Protein AF-A0A383VM35-F1 (afdb_monomer)

pLDDT: mean 93.93, std 4.07, range [58.16, 98.75]

Radius of gyration: 25.42 Å; Cα contacts (8 Å, |Δi|>4): 609; chains: 1; bounding box: 58×64×69 Å

InterPro domains:
  IPR000477 Reverse transcriptase domain [PF00078] (2-126)
  IPR000477 Reverse transcriptase domain [PS50878] (1-134)
  IPR043128 Reverse transcriptase/Diguanylate cyclase domain [G3DSA:3.30.70.270] (2-55)
  IPR043502 DNA/RNA polymerase superfamily [SSF56672] (1-323)
  IPR052055 Hepadnavirus polymerase/reverse transcriptase [PTHR33050] (1-352)

Mean predicted aligned error: 5.41 Å

Solvent-accessible surface area (backbone atoms only — not comparable to full-atom values): 18942 Å² total; per-residue (Å²): 56,31,34,41,26,48,40,80,61,50,53,81,42,71,43,59,75,89,56,20,76,81,48,54,52,73,56,97,87,44,79,45,62,41,59,30,36,53,88,89,49,86,59,34,64,61,55,43,33,52,54,42,47,50,54,48,53,42,38,48,61,39,68,73,41,80,48,98,93,51,74,44,59,47,73,63,35,46,70,50,74,56,58,51,46,37,39,38,43,57,60,90,93,51,67,47,70,51,40,50,53,38,51,54,48,48,31,56,71,72,72,47,52,67,28,72,91,75,30,44,73,66,77,35,54,61,48,78,54,96,80,27,34,43,27,67,80,82,36,28,21,32,66,44,67,71,57,54,50,52,39,21,54,45,24,46,52,51,50,50,34,27,72,76,46,81,28,41,30,51,35,54,59,49,50,50,42,30,49,57,36,43,72,42,38,72,14,17,70,58,17,45,39,56,23,47,47,44,52,56,31,57,70,73,43,91,45,72,88,33,61,25,62,54,50,76,65,33,52,53,38,36,54,48,46,38,67,50,64,72,86,52,57,43,24,62,72,56,88,74,80,70,62,28,40,37,40,46,45,54,61,79,61,28,30,38,27,44,37,38,53,78,95,45,74,48,78,50,72,48,70,51,55,77,78,52,47,77,45,58,65,64,45,39,42,45,41,22,48,40,49,46,54,59,74,44,36,88,83,41,51,66,31,32,32,34,36,42,32,66,48,67,69,44,33,50,25,57,69,41,45,42,56,92,47,70,69,48,38,58,46,48,52,54,39,50,56,48,25,66,76,39,50,36,44,67,54,59,41,81,43,85,125

Nearest PDB structures (foldseek):
  7o0h-assembly1_A  TM=5.801E-01  e=1.056E-12  White-tufted-ear marmoset simian foamy virus
  8r0s-assembly1_A  TM=5.325E-01  e=5.182E-13  Cauliflower mosaic virus
  7o24-assembly1_A  TM=5.730E-01  e=4.877E-11  White-tufted-ear marmoset simian foamy virus
  7r8f-assembly1_A  TM=4.313E-01  e=9.183E-03  Pseudooceanicola lipolyticus
  7r8j-assembly1_A  TM=4.842E-01  e=5.296E-02  Pseudooceanicola lipolyticus

Structure (mmCIF, N/CA/C/O backbone):
data_AF-A0A383VM35-F1
#
_entry.id   AF-A0A383VM35-F1
#
loop_
_atom_site.group_PDB
_atom_site.id
_atom_site.type_symbol
_atom_site.label_atom_id
_atom_site.label_alt_id
_atom_site.label_comp_id
_atom_site.label_asym_id
_atom_site.label_entity_id
_atom_site.label_seq_id
_atom_site.pdbx_PDB_ins_code
_atom_site.Cartn_x
_atom_site.Cartn_y
_atom_site.Cartn_z
_atom_site.occupancy
_atom_site.B_iso_or_equiv
_atom_site.auth_seq_id
_atom_site.auth_comp_id
_atom_site.auth_asym_id
_atom_site.auth_atom_id
_atom_site.pdbx_PDB_model_num
ATOM 1 N N . MET A 1 1 ? 7.345 14.160 13.389 1.00 95.94 1 MET A N 1
ATOM 2 C CA . MET A 1 1 ? 5.957 13.646 13.379 1.00 95.94 1 MET A CA 1
ATOM 3 C C . MET A 1 1 ? 5.554 13.332 14.804 1.00 95.94 1 MET A C 1
ATOM 5 O O . MET A 1 1 ? 6.424 12.941 15.565 1.00 95.94 1 MET A O 1
ATOM 9 N N . SER A 1 2 ? 4.279 13.479 15.148 1.00 96.56 2 SER A N 1
ATOM 10 C CA . SER A 1 2 ? 3.685 13.001 16.408 1.00 96.56 2 SER A CA 1
ATOM 11 C C . SER A 1 2 ? 2.516 12.072 16.072 1.00 96.56 2 SER A C 1
ATOM 13 O O . SER A 1 2 ? 2.002 12.158 14.957 1.00 96.56 2 SER A O 1
ATOM 15 N N . ALA A 1 3 ? 2.109 11.171 16.959 1.00 96.50 3 ALA A N 1
ATOM 16 C CA . ALA A 1 3 ? 0.943 10.325 16.713 1.00 9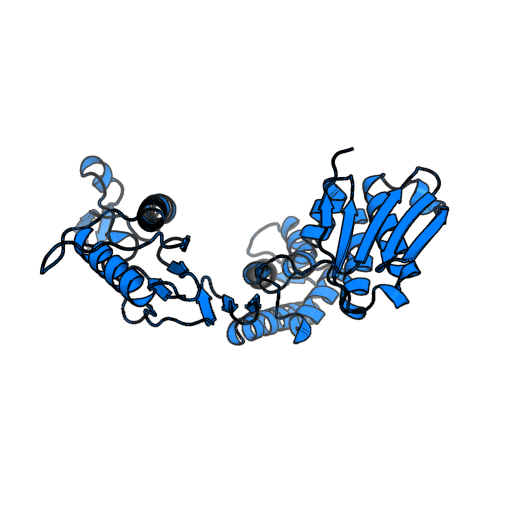6.50 3 ALA A CA 1
ATOM 17 C C . ALA A 1 3 ? 0.125 10.109 17.983 1.00 96.50 3 ALA A C 1
ATOM 19 O O . ALA A 1 3 ? 0.688 10.013 19.072 1.00 96.50 3 ALA A O 1
ATOM 20 N N . PHE A 1 4 ? -1.190 9.991 17.844 1.00 95.12 4 PHE A N 1
ATOM 21 C CA . PHE A 1 4 ? -2.068 9.649 18.955 1.00 95.12 4 PHE A CA 1
ATOM 22 C C . PHE A 1 4 ? -3.217 8.748 18.509 1.00 95.12 4 PHE A C 1
ATOM 24 O O . PHE A 1 4 ? -3.588 8.720 17.337 1.00 95.12 4 PHE A O 1
ATOM 31 N N . ASP A 1 5 ? -3.752 8.007 19.473 1.00 93.06 5 ASP A N 1
ATOM 32 C CA . ASP A 1 5 ? -4.896 7.109 19.320 1.00 93.06 5 ASP A CA 1
ATOM 33 C C . ASP A 1 5 ? -6.018 7.612 20.230 1.00 93.06 5 ASP A C 1
ATOM 35 O O . ASP A 1 5 ? -5.744 7.961 21.380 1.00 93.06 5 ASP A O 1
ATOM 39 N N . LEU A 1 6 ? -7.264 7.680 19.763 1.00 91.81 6 LEU A N 1
ATOM 40 C CA . LEU A 1 6 ? -8.383 8.060 20.636 1.00 91.81 6 LEU A CA 1
ATOM 41 C C . LEU A 1 6 ? -8.739 6.911 21.599 1.00 91.81 6 LEU A C 1
ATOM 43 O O . LEU A 1 6 ? -8.931 5.768 21.192 1.00 91.81 6 LEU A O 1
ATOM 47 N N . ALA A 1 7 ? -8.862 7.215 22.894 1.00 88.00 7 ALA A N 1
ATOM 48 C CA . ALA A 1 7 ? -9.380 6.279 23.894 1.00 88.00 7 ALA A CA 1
ATOM 49 C C . ALA A 1 7 ? -10.862 5.976 23.630 1.00 88.00 7 ALA A C 1
ATOM 51 O O . ALA A 1 7 ? -11.517 6.739 22.936 1.00 88.00 7 ALA A O 1
ATOM 52 N N . ASP A 1 8 ? -11.400 4.877 24.164 1.00 83.12 8 ASP A N 1
ATOM 53 C CA . ASP A 1 8 ? -12.837 4.523 24.143 1.00 83.12 8 ASP A CA 1
ATOM 54 C C . ASP A 1 8 ? -13.529 4.447 22.757 1.00 83.12 8 ASP A C 1
ATOM 56 O O . ASP A 1 8 ? -14.718 4.135 22.662 1.00 83.12 8 ASP A O 1
ATOM 60 N N . GLY A 1 9 ? -12.775 4.636 21.667 1.00 83.06 9 GLY A N 1
ATOM 61 C CA . GLY A 1 9 ? -13.192 4.450 20.281 1.00 83.06 9 GLY A CA 1
ATOM 62 C C . GLY A 1 9 ? -14.524 5.126 19.954 1.00 83.06 9 GLY A C 1
ATOM 63 O O . GLY A 1 9 ? -14.678 6.339 20.058 1.00 83.06 9 GLY A O 1
ATOM 64 N N . TYR A 1 10 ? -15.506 4.324 19.541 1.00 89.50 10 TYR A N 1
ATOM 65 C CA . TYR A 1 10 ? -16.800 4.817 19.062 1.00 89.50 10 TYR A CA 1
ATOM 66 C C . TYR A 1 10 ? -17.692 5.422 20.152 1.00 89.50 10 TYR A C 1
ATOM 68 O O . TYR A 1 10 ? -18.648 6.125 19.824 1.00 89.50 10 TYR A O 1
ATOM 76 N N . PHE A 1 11 ? -17.381 5.210 21.432 1.00 90.25 11 PHE A N 1
ATOM 77 C CA . PHE A 1 11 ? -18.230 5.674 22.528 1.00 90.25 11 PHE A CA 1
ATOM 78 C C . PHE A 1 11 ? -18.244 7.196 22.718 1.00 90.25 11 PHE A C 1
ATOM 80 O O . PHE A 1 11 ? -19.130 7.703 23.396 1.00 90.25 11 PHE A O 1
ATOM 87 N N . HIS A 1 12 ? -17.357 7.933 22.043 1.00 86.31 12 HIS A N 1
ATOM 88 C CA . HIS A 1 12 ? -17.417 9.400 21.966 1.00 86.31 12 HIS A CA 1
ATOM 89 C C . HIS A 1 12 ? -18.614 9.932 21.171 1.00 86.31 12 HIS A C 1
ATOM 91 O O . HIS A 1 12 ? -18.912 11.122 21.221 1.00 86.31 12 HIS A O 1
ATOM 97 N N . MET A 1 13 ? -19.296 9.080 20.403 1.00 89.62 13 MET A N 1
ATOM 98 C CA . MET A 1 13 ? -20.432 9.483 19.578 1.00 89.62 13 MET A CA 1
ATOM 99 C C . MET A 1 13 ? -21.741 8.969 20.165 1.00 89.62 13 MET A C 1
ATOM 101 O O . MET A 1 13 ? -22.056 7.781 20.055 1.00 89.62 13 MET A O 1
ATOM 105 N N . PHE A 1 14 ? -22.531 9.875 20.740 1.00 92.62 14 PHE A N 1
ATOM 106 C CA . PHE A 1 14 ? -23.862 9.546 21.240 1.00 92.62 14 PHE A CA 1
ATOM 107 C C . PHE A 1 14 ? -24.852 9.254 20.110 1.00 92.62 14 PHE A C 1
ATOM 109 O O . PHE A 1 14 ? -24.843 9.878 19.046 1.00 92.62 14 PHE A O 1
ATOM 116 N N . ILE A 1 15 ? -25.731 8.292 20.365 1.00 94.50 15 ILE A N 1
ATOM 117 C CA . ILE A 1 15 ? -26.861 7.952 19.511 1.00 94.50 15 ILE A CA 1
ATOM 118 C C . ILE A 1 15 ? -28.038 8.817 19.952 1.00 94.50 15 ILE A C 1
ATOM 120 O O . ILE A 1 15 ? -28.372 8.859 21.139 1.00 94.50 15 ILE A O 1
ATOM 124 N N . HIS A 1 16 ? -28.691 9.483 18.998 1.00 94.62 16 HIS A N 1
ATOM 125 C CA . HIS A 1 16 ? -29.905 10.251 19.275 1.00 94.62 16 HIS A CA 1
ATOM 126 C C . HIS A 1 16 ? -30.942 9.367 20.001 1.00 94.62 16 HIS A C 1
ATOM 128 O O . HIS A 1 16 ? -31.149 8.233 19.553 1.00 94.62 16 HIS A O 1
ATOM 134 N N . PRO A 1 17 ? -31.606 9.848 21.072 1.00 95.62 17 PRO A N 1
ATOM 135 C CA . PRO A 1 17 ? -32.476 9.026 21.922 1.00 95.62 17 PRO A CA 1
ATOM 136 C C . PRO A 1 17 ? -33.493 8.165 21.159 1.00 95.62 17 PRO A C 1
ATOM 138 O O . PRO A 1 17 ? -33.672 6.989 21.464 1.00 95.62 17 PRO A O 1
ATOM 141 N N . GLU A 1 18 ? -34.085 8.696 20.086 1.00 96.38 18 GLU A N 1
ATOM 142 C CA . GLU A 1 18 ? -35.060 7.970 19.256 1.00 96.38 18 GLU A CA 1
ATOM 143 C C . GLU A 1 18 ? -34.498 6.730 18.539 1.00 96.38 18 GLU A C 1
ATOM 145 O O . GLU A 1 18 ? -35.254 5.808 18.215 1.00 96.38 18 GLU A O 1
ATOM 150 N N . TYR A 1 19 ? -33.186 6.691 18.285 1.00 94.62 19 TYR A N 1
ATOM 151 C CA . TYR A 1 19 ? -32.519 5.574 17.614 1.00 94.62 19 TYR A CA 1
ATOM 152 C C . TYR A 1 19 ? -31.902 4.563 18.593 1.00 94.62 19 TYR A C 1
ATOM 154 O O . TYR A 1 19 ? -31.576 3.455 18.169 1.00 94.62 19 TYR A O 1
ATOM 162 N N . GLN A 1 20 ? -31.776 4.879 19.890 1.00 94.62 20 GLN A N 1
ATOM 163 C CA . GLN A 1 20 ? -31.144 3.992 20.886 1.00 94.62 20 GLN A CA 1
ATOM 164 C C . GLN A 1 20 ? -31.867 2.642 21.020 1.00 94.62 20 GLN A C 1
ATOM 166 O O . GLN A 1 20 ? -31.228 1.606 21.205 1.00 94.62 20 GLN A O 1
ATOM 171 N N . LYS A 1 21 ? -33.189 2.623 20.801 1.00 93.62 21 LYS A N 1
ATOM 172 C CA . LYS A 1 21 ? -34.013 1.400 20.782 1.00 93.62 21 LYS A CA 1
ATOM 173 C C . LYS A 1 21 ? -33.560 0.347 19.762 1.00 93.62 21 LYS A C 1
ATOM 175 O O . LYS A 1 21 ? -33.816 -0.834 19.966 1.00 93.62 21 LYS A O 1
ATOM 180 N N . TYR A 1 22 ? -32.882 0.751 18.683 1.00 94.00 22 TYR A N 1
ATOM 181 C CA . TYR A 1 22 ? -32.352 -0.172 17.669 1.00 94.00 22 TYR A CA 1
ATOM 182 C C . TYR A 1 22 ? -31.011 -0.801 18.069 1.00 94.00 22 TYR A C 1
ATOM 184 O O . TYR A 1 22 ? -30.557 -1.742 17.424 1.00 94.00 22 TYR A O 1
ATOM 192 N N . PHE A 1 23 ? -30.387 -0.300 19.137 1.00 94.38 23 PHE A N 1
ATOM 193 C CA . PHE A 1 23 ? -29.118 -0.780 19.678 1.00 94.38 23 PHE A CA 1
ATOM 194 C C . PHE A 1 23 ? -29.311 -1.401 21.067 1.00 94.38 23 PHE A C 1
ATOM 196 O O . PHE A 1 23 ? -28.501 -1.203 21.976 1.00 94.38 23 PHE A O 1
ATOM 203 N N . GLY A 1 24 ? -30.419 -2.128 21.231 1.00 92.94 24 GLY A N 1
ATOM 204 C CA . GLY A 1 24 ? -30.739 -2.864 22.445 1.00 92.94 24 GLY A CA 1
ATOM 205 C C . GLY A 1 24 ? -30.154 -4.276 22.459 1.00 92.94 24 GLY A C 1
ATOM 206 O O . GLY A 1 24 ? -30.068 -4.934 21.423 1.00 92.94 24 GLY A O 1
ATOM 207 N N . PHE A 1 25 ? -29.776 -4.760 23.638 1.00 93.38 25 PHE A N 1
ATOM 208 C CA . PHE A 1 25 ? -29.371 -6.149 23.866 1.00 93.38 25 PHE A CA 1
ATOM 209 C C . PHE A 1 25 ? -29.823 -6.614 25.252 1.00 93.38 25 PHE A C 1
ATOM 211 O O . PHE A 1 25 ? -30.091 -5.798 26.131 1.00 93.38 25 PHE A O 1
ATOM 218 N N . GLN A 1 26 ? -29.923 -7.928 25.451 1.00 96.44 26 GLN A N 1
ATOM 219 C CA . GLN A 1 26 ? -30.396 -8.511 26.704 1.00 96.44 26 GLN A CA 1
ATOM 220 C C . GLN A 1 26 ? -29.296 -9.343 27.364 1.00 96.44 26 GLN A C 1
ATOM 222 O O . GLN A 1 26 ? -28.655 -10.163 26.707 1.00 96.44 26 GLN A O 1
ATOM 227 N N . VAL A 1 27 ? -29.097 -9.154 28.669 1.00 95.81 27 VAL A N 1
ATOM 228 C CA . VAL A 1 27 ? -28.177 -9.951 29.493 1.00 95.81 27 VAL A CA 1
ATOM 229 C C . VAL A 1 27 ? -28.928 -10.409 30.735 1.00 95.81 27 VAL A C 1
ATOM 231 O O . VAL A 1 27 ? -29.462 -9.583 31.466 1.00 95.81 27 VAL A O 1
ATOM 234 N N . GLN A 1 28 ? -28.994 -11.726 30.960 1.00 95.44 28 GLN A N 1
ATOM 235 C CA . GLN A 1 28 ? -29.660 -12.327 32.131 1.00 95.44 28 GLN A CA 1
ATOM 236 C C . GLN A 1 28 ? -31.091 -11.802 32.365 1.00 95.44 28 GLN A C 1
ATOM 238 O O . GLN A 1 28 ? -31.501 -11.539 33.489 1.00 95.44 28 GLN A O 1
ATOM 243 N N . GLY A 1 29 ? -31.856 -11.618 31.288 1.00 94.69 29 GLY A N 1
ATOM 244 C CA . GLY A 1 29 ? -33.227 -11.115 31.370 1.00 94.69 29 GLY A CA 1
ATOM 245 C C . GLY A 1 29 ? -33.356 -9.587 31.374 1.00 94.69 29 GLY A C 1
ATOM 246 O O . GLY A 1 29 ? -34.434 -9.092 31.058 1.00 94.69 29 GLY A O 1
ATOM 247 N N . VAL A 1 30 ? -32.280 -8.834 31.624 1.00 95.94 30 VAL A N 1
ATOM 248 C CA . VAL A 1 30 ? -32.295 -7.362 31.661 1.00 95.94 30 VAL A CA 1
ATOM 249 C C . VAL A 1 30 ? -31.988 -6.783 30.281 1.00 95.94 30 VAL A C 1
ATOM 251 O O . VAL A 1 30 ? -30.995 -7.154 29.653 1.00 95.94 30 VAL A O 1
ATOM 254 N N . CYS A 1 31 ? -32.840 -5.871 29.809 1.00 94.75 31 CYS A N 1
ATOM 255 C CA . CYS A 1 31 ? -32.652 -5.156 28.548 1.00 94.75 31 CYS A CA 1
ATOM 256 C C . CYS A 1 31 ? -31.816 -3.890 28.760 1.00 94.75 31 CYS A C 1
ATOM 258 O O . CYS A 1 31 ? -32.164 -3.034 29.569 1.00 94.75 31 CYS A O 1
ATOM 260 N N . TYR A 1 32 ? -30.756 -3.751 27.972 1.00 95.00 32 TYR A N 1
ATOM 261 C CA . TYR A 1 32 ? -29.895 -2.577 27.916 1.00 95.00 32 TYR A CA 1
ATOM 262 C C . TYR A 1 32 ? -30.037 -1.903 26.557 1.00 95.00 32 TYR A C 1
ATOM 264 O O . TYR A 1 32 ? -30.277 -2.573 25.552 1.00 95.00 32 TYR A O 1
ATOM 272 N N . GLN A 1 33 ? -29.857 -0.586 26.518 1.00 94.25 33 GLN A N 1
ATOM 273 C CA . GLN A 1 33 ? -29.773 0.190 25.285 1.00 94.25 33 GLN A CA 1
ATOM 274 C C . GLN A 1 33 ? -28.453 0.944 25.260 1.00 94.25 33 GLN A C 1
ATOM 276 O O . GLN A 1 33 ? -28.043 1.546 26.253 1.00 94.25 33 GLN A O 1
ATOM 281 N N . MET A 1 34 ? -27.781 0.902 24.117 1.00 94.44 34 MET A N 1
ATOM 282 C CA . MET A 1 34 ? -26.559 1.667 23.924 1.00 94.44 34 MET A CA 1
ATOM 283 C C . MET A 1 34 ? -26.897 3.146 23.732 1.00 94.44 34 MET A C 1
ATOM 285 O O . MET A 1 34 ? -27.646 3.507 22.826 1.00 94.44 34 MET A O 1
ATOM 289 N N . VAL A 1 35 ? -26.290 4.004 24.552 1.00 95.25 35 VAL A N 1
ATOM 290 C CA . VAL A 1 35 ? -26.395 5.467 24.416 1.00 95.25 35 VAL A CA 1
ATOM 291 C C . VAL A 1 35 ? -25.376 6.041 23.431 1.00 95.25 35 VAL A C 1
ATOM 293 O O . VAL A 1 35 ? -25.556 7.150 22.938 1.00 95.25 35 VAL A O 1
ATOM 296 N N . ALA A 1 36 ? -24.323 5.286 23.115 1.00 94.06 36 ALA A N 1
ATOM 297 C CA . ALA A 1 36 ? -23.253 5.666 22.197 1.00 94.06 36 ALA A CA 1
ATOM 298 C C . ALA A 1 36 ? -22.994 4.570 21.157 1.00 94.06 36 ALA A C 1
ATOM 300 O O . ALA A 1 36 ? -23.415 3.424 21.334 1.00 94.06 36 ALA A O 1
ATOM 301 N N . LEU A 1 37 ? -22.313 4.917 20.062 1.00 93.88 37 LEU A N 1
ATOM 302 C CA . LEU A 1 37 ? -22.084 4.005 18.942 1.00 93.88 37 LEU A CA 1
ATOM 303 C C . LEU A 1 37 ? -21.406 2.699 19.402 1.00 93.88 37 LEU A C 1
ATOM 305 O O . LEU A 1 37 ? -20.294 2.736 19.931 1.00 93.88 37 LEU A O 1
ATOM 309 N N . PRO A 1 38 ? -22.029 1.525 19.181 1.00 92.25 38 PRO A N 1
ATOM 310 C CA . PRO A 1 38 ? -21.480 0.265 19.656 1.00 92.25 38 PRO A CA 1
ATOM 311 C C . PRO A 1 38 ? -20.360 -0.255 18.756 1.00 92.25 38 PRO A C 1
ATOM 313 O O . PRO A 1 38 ? -20.350 -0.051 17.537 1.00 92.25 38 PRO A O 1
ATOM 316 N N . PHE A 1 39 ? -19.460 -1.047 19.335 1.00 90.25 39 PHE A N 1
ATOM 317 C CA . PHE A 1 39 ? -18.631 -1.955 18.548 1.00 90.25 39 PHE A CA 1
ATOM 318 C C . PHE A 1 39 ? -19.501 -3.055 17.922 1.00 90.25 39 PHE A C 1
ATOM 320 O O . PHE A 1 39 ? -20.441 -3.550 18.536 1.00 90.25 39 PHE A O 1
ATOM 327 N N . GLY A 1 40 ? -19.187 -3.441 16.684 1.00 88.62 40 GLY A N 1
ATOM 328 C CA . GLY A 1 40 ? -19.905 -4.490 15.949 1.00 88.62 40 GLY A CA 1
ATOM 329 C C . GLY A 1 40 ? -20.984 -3.980 14.990 1.00 88.62 40 GLY A C 1
ATOM 330 O O . GLY A 1 40 ? -21.280 -4.666 14.013 1.00 88.62 40 GLY A O 1
ATOM 331 N N . TRP A 1 41 ? -21.504 -2.760 15.175 1.00 92.44 41 TRP A N 1
ATOM 332 C CA . TRP A 1 41 ? -22.357 -2.145 14.156 1.00 92.44 41 TRP A CA 1
ATOM 333 C C . TRP A 1 41 ? -21.516 -1.669 12.968 1.00 92.44 41 TRP A C 1
ATOM 335 O O . TRP A 1 41 ? -20.537 -0.938 13.122 1.00 92.44 41 TRP A O 1
ATOM 345 N N . SER A 1 42 ? -21.915 -2.057 11.756 1.00 91.69 42 SER A N 1
ATOM 346 C CA . SER A 1 42 ? -21.189 -1.724 10.525 1.00 91.69 42 SER A CA 1
ATOM 347 C C . SER A 1 42 ? -21.146 -0.222 10.227 1.00 91.69 42 SER A C 1
ATOM 349 O O . SER A 1 42 ? -20.285 0.221 9.469 1.00 91.69 42 SER A O 1
ATOM 351 N N . GLY A 1 43 ? -22.063 0.562 10.806 1.00 92.19 43 GLY A N 1
ATOM 352 C CA . GLY A 1 43 ? -22.107 2.015 10.659 1.00 92.19 43 GLY A CA 1
ATOM 353 C C . GLY A 1 43 ? -21.152 2.774 11.585 1.00 92.19 43 GLY A C 1
ATOM 354 O O . GLY A 1 43 ? -20.748 3.882 11.230 1.00 92.19 43 GLY A O 1
ATOM 355 N N . SER A 1 44 ? -20.738 2.194 12.720 1.00 93.62 44 SER A N 1
ATOM 356 C CA . SER A 1 44 ? -19.908 2.896 13.713 1.00 93.62 44 SER A CA 1
ATOM 357 C C . SER A 1 44 ? -18.590 3.417 13.132 1.00 93.62 44 SER A C 1
ATOM 359 O O . SER A 1 44 ? -18.323 4.609 13.283 1.00 93.62 44 SER A O 1
ATOM 361 N N . PRO A 1 45 ? -17.806 2.617 12.373 1.00 93.38 45 PRO A N 1
ATOM 362 C CA . PRO A 1 45 ? -16.568 3.111 11.772 1.00 93.38 45 PRO A CA 1
ATOM 363 C C . PRO A 1 45 ? -16.809 4.262 10.787 1.00 93.38 45 PRO A C 1
ATOM 365 O O . PRO A 1 45 ? -16.016 5.196 10.707 1.00 93.38 45 PRO A O 1
ATOM 368 N N . ALA A 1 46 ? -17.907 4.213 10.027 1.00 93.06 46 ALA A N 1
ATOM 369 C CA . ALA A 1 46 ? -18.212 5.227 9.022 1.00 93.06 46 ALA A CA 1
ATOM 370 C C . ALA A 1 46 ? -18.553 6.578 9.665 1.00 93.06 46 ALA A C 1
ATOM 372 O O . ALA A 1 46 ? -18.063 7.614 9.212 1.00 93.06 46 ALA A O 1
ATOM 373 N N . TRP A 1 47 ? -19.363 6.566 10.725 1.00 92.62 47 TRP A N 1
ATOM 374 C CA . TRP A 1 47 ? -19.700 7.768 11.487 1.00 92.62 47 TRP A CA 1
ATOM 375 C C . TRP A 1 47 ? -18.502 8.312 12.255 1.00 92.62 47 TRP A C 1
ATOM 377 O O . TRP A 1 47 ? -18.229 9.508 12.175 1.00 92.62 47 TRP A O 1
ATOM 387 N N . PHE A 1 48 ? -17.723 7.440 12.890 1.00 92.62 48 PHE A N 1
ATOM 388 C CA . PHE A 1 48 ? -16.519 7.850 13.600 1.00 92.62 48 PHE A CA 1
ATOM 389 C C . PHE A 1 48 ? -15.478 8.470 12.669 1.00 92.62 48 PHE A C 1
ATOM 391 O O . PHE A 1 48 ? -14.939 9.531 12.960 1.00 92.62 48 PHE A O 1
ATOM 398 N N . MET A 1 49 ? -15.282 7.904 11.474 1.00 93.88 49 MET A N 1
ATOM 399 C CA . MET A 1 49 ? -14.406 8.508 10.469 1.00 93.88 49 MET A CA 1
ATOM 400 C C . MET A 1 49 ? -14.847 9.927 10.079 1.00 93.88 49 MET A C 1
ATOM 402 O O . MET A 1 49 ? -13.998 10.755 9.752 1.00 93.88 49 MET A O 1
ATOM 406 N N . ARG A 1 50 ? -16.155 10.233 10.081 1.00 93.31 50 ARG A N 1
ATOM 407 C CA . ARG A 1 50 ? -16.631 11.602 9.816 1.00 93.31 50 ARG A CA 1
ATOM 408 C C . ARG A 1 50 ? -16.160 12.554 10.908 1.00 93.31 50 ARG A C 1
ATOM 410 O O . ARG A 1 50 ? -15.611 13.592 10.558 1.00 93.31 50 ARG A O 1
ATOM 417 N N . LEU A 1 51 ? -16.306 12.178 12.180 1.00 91.38 51 LEU A N 1
ATOM 418 C CA . LEU A 1 51 ? -15.796 12.954 13.313 1.00 91.38 51 LEU A CA 1
ATOM 419 C C . LEU A 1 51 ? -14.280 13.165 13.197 1.00 91.38 51 LEU A C 1
ATOM 421 O O . LEU A 1 51 ? -13.820 14.304 13.167 1.00 91.38 51 LEU A O 1
ATOM 425 N N . SER A 1 52 ? -13.508 12.090 13.028 1.00 93.44 52 SER A N 1
ATOM 426 C CA . SER A 1 52 ? -12.046 12.170 12.938 1.00 93.44 52 SER A CA 1
ATOM 427 C C . SER A 1 52 ? -11.570 13.039 11.770 1.00 93.44 52 SER A C 1
ATOM 429 O O . SER A 1 52 ? -10.572 13.746 11.883 1.00 93.44 52 SER A O 1
ATOM 431 N N . ARG A 1 53 ? -12.300 13.049 10.644 1.00 94.31 53 ARG A N 1
ATOM 432 C CA . ARG A 1 53 ? -12.019 13.962 9.523 1.00 94.31 53 ARG A CA 1
ATOM 433 C C . ARG A 1 53 ? -12.291 15.422 9.859 1.00 94.31 53 ARG A C 1
ATOM 435 O O . ARG A 1 53 ? -11.536 16.260 9.381 1.00 94.31 53 ARG A O 1
ATOM 442 N N . GLN A 1 54 ? -13.329 15.727 10.639 1.00 94.88 54 GLN A N 1
ATOM 443 C CA . GLN A 1 54 ? -13.586 17.102 11.081 1.00 94.88 54 GLN A CA 1
ATOM 444 C C . GLN A 1 54 ? -12.479 17.594 12.011 1.00 94.88 54 GLN A C 1
ATOM 446 O O . GLN A 1 54 ? -11.985 18.699 11.821 1.00 94.88 54 GLN A O 1
ATOM 451 N N . ILE A 1 55 ? -11.998 16.741 12.922 1.00 95.12 55 ILE A N 1
ATOM 452 C CA . ILE A 1 55 ? -10.809 17.042 13.733 1.00 95.12 55 ILE A CA 1
ATOM 453 C C . ILE A 1 55 ? -9.601 17.290 12.817 1.00 95.12 55 ILE A C 1
ATOM 455 O O . ILE A 1 55 ? -8.876 18.260 12.989 1.00 95.12 55 ILE A O 1
ATOM 459 N N . GLY A 1 56 ? -9.405 16.464 11.786 1.00 95.88 56 GLY A N 1
ATOM 460 C CA . GLY A 1 56 ? -8.348 16.678 10.795 1.00 95.88 56 GLY A CA 1
ATOM 461 C C . GLY A 1 56 ? -8.450 17.994 10.025 1.00 95.88 56 GLY A C 1
ATOM 462 O O . GLY A 1 56 ? -7.423 18.617 9.764 1.00 95.88 56 GLY A O 1
ATOM 463 N N . ALA A 1 57 ? -9.662 18.411 9.658 1.00 96.56 57 ALA A N 1
ATOM 464 C CA . ALA A 1 57 ? -9.911 19.687 8.995 1.00 96.56 57 ALA A CA 1
ATOM 465 C C . ALA A 1 57 ? -9.631 20.865 9.937 1.00 96.56 57 ALA A C 1
ATOM 467 O O . ALA A 1 57 ? -8.941 21.795 9.537 1.00 96.56 57 ALA A O 1
ATOM 468 N N . TRP A 1 58 ? -10.068 20.767 11.195 1.00 96.81 58 TRP A N 1
ATOM 469 C CA . TRP A 1 58 ? -9.755 21.733 12.249 1.00 96.81 58 TRP A CA 1
ATOM 470 C C . TRP A 1 58 ? -8.244 21.887 12.433 1.00 96.81 58 TRP A C 1
ATOM 472 O O . TRP A 1 58 ? -7.722 22.989 12.450 1.00 96.81 58 TRP A O 1
ATOM 482 N N . LEU A 1 59 ? -7.508 20.777 12.510 1.00 96.50 59 LEU A N 1
ATOM 483 C CA . LEU A 1 59 ? -6.052 20.807 12.659 1.00 96.50 59 LEU A CA 1
ATOM 484 C C . LEU A 1 59 ? -5.330 21.387 11.435 1.00 96.50 59 LEU A C 1
ATOM 486 O O . LEU A 1 59 ? -4.215 21.884 11.571 1.00 96.50 59 LEU A O 1
ATOM 490 N N . ALA A 1 60 ? -5.930 21.312 10.246 1.00 96.06 60 ALA A N 1
ATOM 491 C CA . ALA A 1 60 ? -5.340 21.859 9.029 1.00 96.06 60 ALA A CA 1
ATOM 492 C C . ALA A 1 60 ? -5.412 23.395 8.965 1.00 96.06 60 ALA A C 1
ATOM 494 O O . ALA A 1 60 ? -4.597 23.985 8.260 1.00 96.06 60 ALA A O 1
ATOM 495 N N . ASP A 1 61 ? -6.336 24.016 9.698 1.00 95.06 61 ASP A N 1
ATOM 496 C CA . ASP A 1 61 ? -6.468 25.469 9.849 1.00 95.06 61 ASP A CA 1
ATOM 497 C C . ASP A 1 61 ? -6.944 25.796 11.280 1.00 95.06 61 ASP A C 1
ATOM 499 O O . ASP A 1 61 ? -8.132 26.039 11.505 1.00 95.06 61 ASP A O 1
ATOM 503 N N . PRO A 1 62 ? -6.052 25.667 12.281 1.00 94.94 62 PRO A N 1
ATOM 504 C CA . PRO A 1 62 ? -6.440 25.651 13.687 1.00 94.94 62 PRO A CA 1
ATOM 505 C C . PRO A 1 62 ? -6.818 27.054 14.195 1.00 94.94 62 PRO A C 1
ATOM 507 O O . PRO A 1 62 ? -5.942 27.917 14.290 1.00 94.94 62 PRO A O 1
ATOM 510 N N . PRO A 1 63 ? -8.081 27.300 14.599 1.00 94.50 63 PRO A N 1
ATOM 511 C CA . PRO A 1 63 ? -8.445 28.528 15.299 1.00 94.50 63 PRO A CA 1
ATOM 512 C C . PRO A 1 63 ? -7.814 28.577 16.696 1.00 94.50 63 PRO A C 1
ATOM 514 O O . PRO A 1 63 ? -7.460 27.542 17.269 1.00 94.50 63 PRO A O 1
ATOM 517 N N . ALA A 1 64 ? -7.725 29.769 17.284 1.00 94.62 64 ALA A N 1
ATOM 518 C CA . ALA A 1 64 ? -7.421 29.894 18.706 1.00 94.62 64 ALA A CA 1
ATOM 519 C C . ALA A 1 64 ? -8.512 29.195 19.535 1.00 94.62 64 ALA A C 1
ATOM 521 O O . ALA A 1 64 ? -9.701 29.312 19.229 1.00 94.62 64 ALA A O 1
ATOM 522 N N . ILE A 1 65 ? -8.106 28.445 20.560 1.00 93.25 65 ILE A N 1
ATOM 523 C CA . ILE A 1 65 ? -9.027 27.760 21.471 1.00 93.25 65 ILE A CA 1
ATOM 524 C C . ILE A 1 65 ? -8.787 28.199 22.918 1.00 93.25 65 ILE A C 1
ATOM 526 O O . ILE A 1 65 ? -7.630 28.405 23.302 1.00 93.25 65 ILE A O 1
ATOM 530 N N . PRO A 1 66 ? -9.845 28.310 23.740 1.00 88.31 66 PRO A N 1
ATOM 531 C CA . PRO A 1 66 ? -9.693 28.568 25.165 1.00 88.31 66 PRO A CA 1
ATOM 532 C C . PRO A 1 66 ? -8.983 27.398 25.852 1.00 88.31 66 PRO A C 1
ATOM 534 O O . PRO A 1 66 ? -9.341 26.237 25.638 1.00 88.31 66 PRO A O 1
ATOM 537 N N . ALA A 1 67 ? -8.014 27.698 26.711 1.00 80.00 67 ALA A N 1
ATOM 538 C CA . ALA A 1 67 ? -7.348 26.728 27.573 1.00 80.00 67 ALA A CA 1
ATOM 539 C C . ALA A 1 67 ? -7.097 27.322 28.968 1.00 80.00 67 ALA A C 1
ATOM 541 O O . ALA A 1 67 ? -7.237 28.526 29.191 1.00 80.00 67 ALA A O 1
ATOM 542 N N . GLU A 1 68 ? -6.713 26.480 29.928 1.00 72.38 68 GLU A N 1
ATOM 543 C CA . GLU A 1 68 ? -6.296 26.960 31.248 1.00 72.38 68 GLU A CA 1
ATOM 544 C C . GLU A 1 68 ? -5.106 27.923 31.101 1.00 72.38 68 GLU A C 1
ATOM 546 O O . GLU A 1 68 ? -4.034 27.537 30.639 1.00 72.38 68 GLU A O 1
ATOM 551 N N . GLY A 1 69 ? -5.310 29.193 31.467 1.00 75.06 69 GLY A N 1
ATOM 552 C CA . GLY A 1 69 ? -4.287 30.239 31.374 1.00 75.06 69 GLY A CA 1
ATOM 553 C C . GLY A 1 69 ? -4.349 31.136 30.131 1.00 75.06 69 GLY A C 1
ATOM 554 O O . GLY A 1 69 ? -3.481 31.995 29.995 1.00 75.06 69 GLY A O 1
ATOM 555 N N . GLY A 1 70 ? -5.356 30.998 29.258 1.00 85.00 70 GLY A N 1
ATOM 556 C CA . GLY A 1 70 ? -5.598 31.936 28.154 1.00 85.00 70 GLY A CA 1
ATOM 557 C C . GLY A 1 70 ? -6.090 31.264 26.874 1.00 85.00 70 GLY A C 1
ATOM 558 O O . GLY A 1 70 ? -6.908 30.348 26.908 1.00 85.00 70 GLY A O 1
ATOM 559 N N . GLU A 1 71 ? -5.588 31.726 25.733 1.00 89.81 71 GLU A N 1
ATOM 560 C CA . GLU A 1 71 ? -5.847 31.119 24.427 1.00 89.81 71 GLU A CA 1
ATOM 561 C C . GLU A 1 71 ? -4.610 30.380 23.920 1.00 89.81 71 GLU A C 1
ATOM 563 O O . GLU A 1 71 ? -3.482 30.859 24.045 1.00 89.81 71 GLU A O 1
ATOM 568 N N . VAL A 1 72 ? -4.825 29.215 23.310 1.00 91.88 72 VAL A N 1
ATOM 569 C CA . VAL A 1 72 ? -3.774 28.441 22.643 1.00 91.88 72 VAL A CA 1
ATOM 570 C C . VAL A 1 72 ? -4.041 28.466 21.147 1.00 91.88 72 VAL A C 1
ATOM 572 O O . VAL A 1 72 ? -5.150 28.193 20.689 1.00 91.88 72 VAL A O 1
ATOM 575 N N . SER A 1 73 ? -3.008 28.781 20.374 1.00 92.75 73 SER A N 1
ATOM 576 C CA . SER A 1 73 ? -3.038 28.778 18.912 1.00 92.75 73 SER A CA 1
ATOM 577 C C . SER A 1 73 ? -1.893 27.931 18.365 1.00 92.75 73 SER A C 1
ATOM 579 O O . SER A 1 73 ? -0.956 27.578 19.084 1.00 92.75 73 SER A O 1
ATOM 581 N N . SER A 1 74 ? -1.988 27.552 17.094 1.00 94.38 74 SER A N 1
ATOM 582 C CA . SER A 1 74 ? -0.930 26.816 16.411 1.00 94.38 74 SER A CA 1
ATOM 583 C C . SER A 1 74 ? -0.878 27.194 14.937 1.00 94.38 74 SER A C 1
ATOM 585 O O . SER A 1 74 ? -1.831 27.736 14.387 1.00 94.38 74 SER A O 1
ATOM 587 N N . ALA A 1 75 ? 0.238 26.892 14.283 1.00 93.81 75 ALA A N 1
ATOM 588 C CA . ALA A 1 75 ? 0.298 26.902 12.829 1.00 93.81 75 ALA A CA 1
ATOM 589 C C . ALA A 1 75 ? -0.468 25.689 12.255 1.00 93.81 75 ALA A C 1
ATOM 591 O O . ALA A 1 75 ? -0.629 24.687 12.953 1.00 93.81 75 ALA A O 1
ATOM 592 N N . PRO A 1 76 ? -0.877 25.715 10.972 1.00 95.62 76 PRO A N 1
ATOM 593 C CA . PRO A 1 76 ? -1.481 24.573 10.287 1.00 95.62 76 PRO A CA 1
ATOM 594 C C . PRO A 1 76 ? -0.757 23.237 10.514 1.00 95.62 76 PRO A C 1
ATOM 596 O O . PRO A 1 76 ? 0.418 23.073 10.165 1.00 95.62 76 PRO A O 1
ATOM 599 N N . ILE A 1 77 ? -1.480 22.241 11.032 1.00 96.56 77 ILE A N 1
ATOM 600 C CA . ILE A 1 77 ? -0.963 20.902 11.321 1.00 96.56 77 ILE A CA 1
ATOM 601 C C . ILE A 1 77 ? -1.430 19.939 10.231 1.00 96.56 77 ILE A C 1
ATOM 603 O O . ILE A 1 77 ? -2.583 19.496 10.167 1.00 96.56 77 ILE A O 1
ATOM 607 N N . ARG A 1 78 ? -0.492 19.541 9.368 1.00 95.62 78 ARG A N 1
ATOM 608 C CA . ARG A 1 78 ? -0.756 18.488 8.383 1.00 95.62 78 ARG A CA 1
ATOM 609 C C . ARG A 1 78 ? -0.998 17.171 9.108 1.00 95.62 78 ARG A C 1
ATOM 611 O O . ARG A 1 78 ? -0.285 16.830 10.046 1.00 95.62 78 ARG A O 1
ATOM 618 N N . ASN A 1 79 ? -1.971 16.398 8.643 1.00 95.62 79 ASN A N 1
ATOM 619 C CA . ASN A 1 79 ? -2.348 15.160 9.310 1.00 95.62 79 ASN A CA 1
ATOM 620 C C . ASN A 1 79 ? -2.686 14.030 8.329 1.00 95.62 79 ASN A C 1
ATOM 622 O O . ASN A 1 79 ? -3.036 14.240 7.162 1.00 95.62 79 ASN A O 1
ATOM 626 N N . ARG A 1 80 ? -2.538 12.799 8.817 1.00 95.31 80 ARG A N 1
ATOM 627 C CA . ARG A 1 80 ? -3.069 11.573 8.224 1.00 95.31 80 ARG A CA 1
ATOM 628 C C . ARG A 1 80 ? -3.857 10.854 9.300 1.00 95.31 80 ARG A C 1
ATOM 630 O O . ARG A 1 80 ? -3.320 10.540 10.351 1.00 95.31 80 ARG A O 1
ATOM 637 N N . ILE A 1 81 ? -5.139 10.654 9.033 1.00 94.62 81 ILE A N 1
ATOM 638 C CA . ILE A 1 81 ? -6.092 10.159 10.019 1.00 94.62 81 ILE A CA 1
ATOM 639 C C . ILE A 1 81 ? -6.830 8.983 9.410 1.00 94.62 81 ILE A C 1
ATOM 641 O O . ILE A 1 81 ? -7.263 9.045 8.252 1.00 94.62 81 ILE A O 1
ATOM 645 N N . PHE A 1 82 ? -6.998 7.931 10.197 1.00 92.1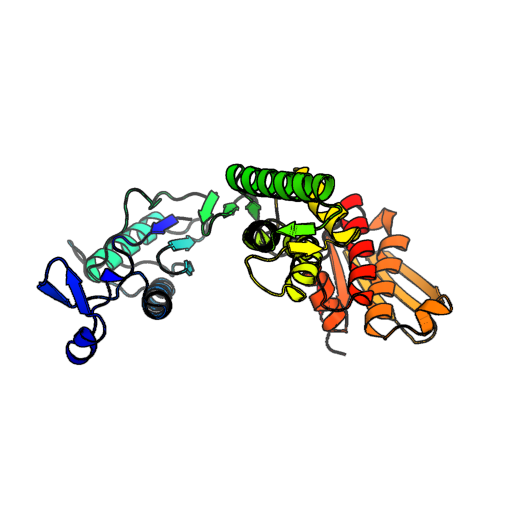9 82 PHE A N 1
ATOM 646 C CA . PHE A 1 82 ? -7.862 6.815 9.862 1.00 92.19 82 PHE A CA 1
ATOM 647 C C . PHE A 1 82 ? -8.513 6.288 11.134 1.00 92.19 82 PHE A C 1
ATOM 649 O O . PHE A 1 82 ? -7.846 5.689 11.970 1.00 92.19 82 PHE A O 1
ATOM 656 N N . LEU A 1 83 ? -9.827 6.493 11.244 1.00 91.25 83 LEU A N 1
ATOM 657 C CA . LEU A 1 83 ? -10.597 6.191 12.449 1.00 91.25 83 LEU A CA 1
ATOM 658 C C . LEU A 1 83 ? -9.977 6.866 13.683 1.00 91.25 83 LEU A C 1
ATOM 660 O O . LEU A 1 83 ? -10.020 8.089 13.784 1.00 91.25 83 LEU A O 1
ATOM 664 N N . ASP A 1 84 ? -9.448 6.075 14.604 1.00 90.00 84 ASP A N 1
ATOM 665 C CA . ASP A 1 84 ? -8.842 6.450 15.876 1.00 90.00 84 ASP A CA 1
ATOM 666 C C . ASP A 1 84 ? -7.340 6.737 15.784 1.00 90.00 84 ASP A C 1
ATOM 668 O O . ASP A 1 84 ? -6.825 7.361 16.702 1.00 90.00 84 ASP A O 1
ATOM 672 N N . ASP A 1 85 ? -6.663 6.361 14.692 1.00 91.75 85 ASP A N 1
ATOM 673 C CA . ASP A 1 85 ? -5.215 6.532 14.499 1.00 91.75 85 ASP A CA 1
ATOM 674 C C . ASP A 1 85 ? -4.914 7.871 13.795 1.00 91.75 85 ASP A C 1
ATOM 676 O O . ASP A 1 85 ? -5.250 8.070 12.616 1.00 91.75 85 ASP A O 1
ATOM 680 N N . PHE A 1 86 ? -4.280 8.798 14.519 1.00 95.62 86 PHE A N 1
ATOM 681 C CA . PHE A 1 86 ? -3.906 10.132 14.052 1.00 95.62 86 PHE A CA 1
ATOM 682 C C . PHE A 1 86 ? -2.386 10.254 13.958 1.00 95.62 86 PHE A C 1
ATOM 684 O O . PHE A 1 86 ? -1.676 10.185 14.958 1.00 95.62 86 PHE A O 1
ATOM 691 N N . LEU A 1 87 ? -1.883 10.541 12.760 1.00 97.00 87 LEU A N 1
ATOM 692 C CA . LEU A 1 87 ? -0.496 10.917 12.512 1.00 97.00 87 LEU A CA 1
ATOM 693 C C . LEU A 1 87 ? -0.411 12.406 12.175 1.00 97.00 87 LEU A C 1
ATOM 695 O O . LEU A 1 87 ? -0.967 12.870 11.178 1.00 97.00 87 LEU A O 1
ATOM 699 N N . LEU A 1 88 ? 0.339 13.140 12.986 1.00 97.25 88 LEU A N 1
ATOM 700 C CA . LEU A 1 88 ? 0.570 14.574 12.881 1.00 97.25 88 LEU A CA 1
ATOM 701 C C . LEU A 1 88 ? 1.938 14.857 12.260 1.00 97.25 88 LEU A C 1
ATOM 703 O O . LEU A 1 88 ? 2.970 14.291 12.643 1.00 97.25 88 LEU A O 1
ATOM 707 N N . LEU A 1 89 ? 1.947 15.764 11.292 1.00 95.75 89 LEU A N 1
ATOM 708 C CA . LEU A 1 89 ? 3.098 16.116 10.480 1.00 95.75 89 LEU A CA 1
ATOM 709 C C . LEU A 1 89 ? 3.395 17.604 10.669 1.00 95.75 89 LEU A C 1
ATOM 711 O O . LEU A 1 89 ? 2.610 18.465 10.278 1.00 95.75 89 LEU A O 1
ATOM 715 N N . PHE A 1 90 ? 4.566 17.885 11.226 1.00 94.81 90 PHE A N 1
ATOM 716 C CA . PHE A 1 90 ? 5.064 19.237 11.453 1.00 94.81 90 PHE A CA 1
ATOM 717 C C . PHE A 1 90 ? 6.181 19.541 10.457 1.00 94.81 90 PHE A C 1
ATOM 719 O O . PHE A 1 90 ? 6.943 18.640 10.088 1.00 94.81 90 PHE A O 1
ATOM 726 N N . ALA A 1 91 ? 6.260 20.791 10.001 1.00 89.31 91 ALA A N 1
ATOM 727 C CA . ALA A 1 91 ? 7.326 21.227 9.108 1.00 89.31 91 ALA A CA 1
ATOM 728 C C . ALA A 1 91 ? 8.691 21.179 9.825 1.00 89.31 91 ALA A C 1
ATOM 730 O O . ALA A 1 91 ? 8.754 21.445 11.028 1.00 89.31 91 ALA A O 1
ATOM 731 N N . PRO A 1 92 ? 9.790 20.870 9.113 1.00 85.69 92 PRO A N 1
ATOM 732 C CA . PRO A 1 92 ? 11.133 21.032 9.663 1.00 85.69 92 PRO A CA 1
ATOM 733 C C . PRO A 1 92 ? 11.346 22.473 10.146 1.00 85.69 92 PRO A C 1
ATOM 735 O O . PRO A 1 92 ? 11.046 23.409 9.410 1.00 85.69 92 PRO A O 1
ATOM 738 N N . GLY A 1 93 ? 11.829 22.648 11.378 1.00 81.69 93 GLY A N 1
ATOM 739 C CA . GLY A 1 93 ? 12.023 23.970 11.992 1.00 81.69 93 GLY A CA 1
ATOM 740 C C . GLY A 1 93 ? 10.740 24.685 12.439 1.00 81.69 93 GLY A C 1
ATOM 741 O O . GLY A 1 93 ? 10.829 25.789 12.964 1.00 81.69 93 GLY A O 1
ATOM 742 N N . GLY A 1 94 ? 9.561 24.082 12.248 1.00 85.06 94 GLY A N 1
ATOM 743 C CA . GLY A 1 94 ? 8.304 24.597 12.791 1.00 85.06 94 GLY A CA 1
ATOM 744 C C . GLY A 1 94 ? 8.121 24.264 14.274 1.00 85.06 94 GLY A C 1
ATOM 745 O O . GLY A 1 94 ? 8.819 23.411 14.827 1.00 85.06 94 GLY A O 1
ATOM 746 N N . ASP A 1 95 ? 7.124 24.891 14.901 1.00 90.62 95 ASP A N 1
ATOM 747 C CA . ASP A 1 95 ? 6.773 24.656 16.304 1.00 90.62 95 ASP A CA 1
ATOM 748 C C . ASP A 1 95 ? 5.960 23.360 16.489 1.00 90.62 95 ASP A C 1
ATOM 750 O O . ASP A 1 95 ? 4.748 23.347 16.709 1.00 90.62 95 ASP A O 1
ATOM 754 N N . GLY A 1 96 ? 6.645 22.226 16.343 1.00 94.25 96 GLY A N 1
ATOM 755 C CA . GLY A 1 96 ? 6.073 20.912 16.626 1.00 94.25 96 GLY A CA 1
ATOM 756 C C . GLY A 1 96 ? 5.594 20.751 18.078 1.00 94.25 96 GLY A C 1
ATOM 757 O O . GLY A 1 96 ? 4.492 20.232 18.266 1.00 94.25 96 GLY A O 1
ATOM 758 N N . PRO A 1 97 ? 6.368 21.167 19.104 1.00 95.19 97 PRO A N 1
ATOM 759 C CA . PRO A 1 97 ? 5.939 21.074 20.499 1.00 95.19 97 PRO A CA 1
ATOM 760 C C . PRO A 1 97 ? 4.666 21.878 20.786 1.00 95.19 97 PRO A C 1
ATOM 762 O O . PRO A 1 97 ? 3.742 21.333 21.393 1.00 95.19 97 PRO A O 1
ATOM 765 N N . GLY A 1 98 ? 4.568 23.115 20.290 1.00 94.75 98 GLY A N 1
ATOM 766 C CA . GLY A 1 98 ? 3.356 23.926 20.403 1.00 94.75 98 GLY A CA 1
ATOM 767 C C . GLY A 1 98 ? 2.175 23.316 19.654 1.00 94.75 98 GLY A C 1
ATOM 768 O O . GLY A 1 98 ? 1.066 23.275 20.178 1.00 94.75 98 GLY A O 1
ATOM 769 N N . GLY A 1 99 ? 2.401 22.722 18.479 1.00 96.12 99 GLY A N 1
ATOM 770 C CA . GLY A 1 99 ? 1.367 21.964 17.771 1.00 96.12 99 GLY A CA 1
ATOM 771 C C . GLY A 1 99 ? 0.859 20.736 18.536 1.00 96.12 99 GLY A C 1
ATOM 772 O O . GLY A 1 99 ? -0.340 20.464 18.549 1.00 96.12 99 GLY A O 1
ATOM 773 N N . VAL A 1 100 ? 1.737 20.007 19.230 1.00 96.44 100 VAL A N 1
ATOM 774 C CA . VAL A 1 100 ? 1.330 18.905 20.119 1.00 96.44 100 VAL A CA 1
ATOM 775 C C . VAL A 1 100 ? 0.546 19.428 21.325 1.00 96.44 100 VAL A C 1
ATOM 777 O O . VAL A 1 100 ? -0.473 18.835 21.686 1.00 96.44 100 VAL A O 1
ATOM 780 N N . ALA A 1 101 ? 0.981 20.536 21.930 1.00 95.00 101 ALA A N 1
ATOM 781 C CA . ALA A 1 101 ? 0.263 21.174 23.031 1.00 95.00 101 ALA A CA 1
ATOM 782 C C . ALA A 1 101 ? -1.144 21.621 22.600 1.00 95.00 101 ALA A C 1
ATOM 784 O O . ALA A 1 101 ? -2.118 21.318 23.290 1.00 95.00 101 ALA A O 1
ATOM 785 N N . TYR A 1 102 ? -1.264 22.230 21.417 1.00 96.31 102 TYR A N 1
ATOM 786 C CA . TYR A 1 102 ? -2.544 22.605 20.819 1.00 96.31 102 TYR A CA 1
ATOM 787 C C . TYR A 1 102 ? -3.460 21.394 20.628 1.00 96.31 102 TYR A C 1
ATOM 789 O O . TYR A 1 102 ? -4.625 21.440 21.005 1.00 96.31 102 TYR A O 1
ATOM 797 N N . VAL A 1 103 ? -2.947 20.281 20.094 1.00 96.56 103 VAL A N 1
ATOM 798 C CA . VAL A 1 103 ? -3.750 19.060 19.905 1.00 96.56 103 VAL A CA 1
ATOM 799 C C . VAL A 1 103 ? -4.259 18.518 21.238 1.00 96.56 103 VAL A C 1
ATOM 801 O O . VAL A 1 103 ? -5.421 18.135 21.331 1.00 96.56 103 VAL A O 1
ATOM 804 N N . LYS A 1 104 ? -3.425 18.504 22.282 1.00 95.06 104 LYS A N 1
ATOM 805 C CA . LYS A 1 104 ? -3.856 18.079 23.621 1.00 95.06 104 LYS A CA 1
ATOM 806 C C . LYS A 1 104 ? -4.943 18.998 24.181 1.00 95.06 104 LYS A C 1
ATOM 808 O O . LYS A 1 104 ? -5.940 18.497 24.695 1.00 95.06 104 LYS A O 1
ATOM 813 N N . ALA A 1 105 ? -4.788 20.313 24.024 1.00 94.50 105 ALA A N 1
ATOM 814 C CA . ALA A 1 105 ? -5.805 21.286 24.411 1.00 94.50 105 ALA A CA 1
ATOM 815 C C . ALA A 1 105 ? -7.111 21.091 23.621 1.00 94.50 105 ALA A C 1
ATOM 817 O O . ALA A 1 105 ? -8.184 21.090 24.216 1.00 94.50 105 ALA A O 1
ATOM 818 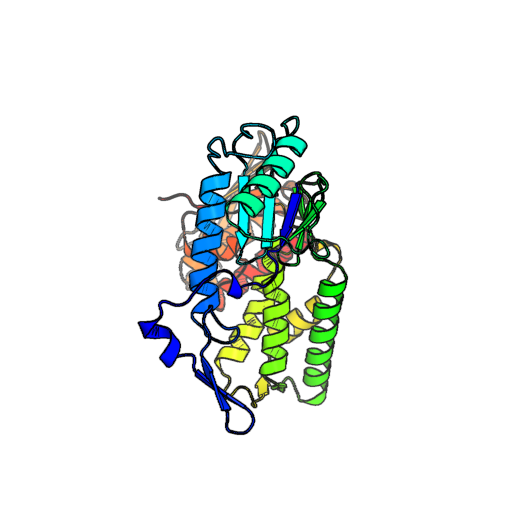N N . LEU A 1 106 ? -7.028 20.830 22.312 1.00 95.25 106 LEU A N 1
ATOM 819 C CA . LEU A 1 106 ? -8.184 20.547 21.462 1.00 95.25 106 LEU A CA 1
ATOM 820 C C . LEU A 1 106 ? -8.929 19.288 21.914 1.00 95.25 106 LEU A C 1
ATOM 822 O O . LEU A 1 106 ? -10.154 19.298 21.977 1.00 95.25 106 LEU A O 1
ATOM 826 N N . LEU A 1 107 ? -8.214 18.206 22.238 1.00 93.88 107 LEU A N 1
ATOM 827 C CA . LEU A 1 107 ? -8.849 16.987 22.741 1.00 93.88 107 LEU A CA 1
ATOM 828 C C . LEU A 1 107 ? -9.620 17.271 24.035 1.00 93.88 107 LEU A C 1
ATOM 830 O O . LEU A 1 107 ? -10.802 16.941 24.105 1.00 93.88 107 LEU A O 1
ATOM 834 N N . SER A 1 108 ? -9.002 17.961 24.997 1.00 92.56 108 SER A N 1
ATOM 835 C CA . SER A 1 108 ? -9.672 18.377 26.235 1.00 92.56 108 SER A CA 1
ATOM 836 C C . SER A 1 108 ? -10.884 19.272 25.971 1.00 92.56 108 SER A C 1
ATOM 838 O O . SER A 1 108 ? -11.949 19.034 26.537 1.00 92.56 108 SER A O 1
ATOM 840 N N . TYR A 1 109 ? -10.752 20.255 25.075 1.00 92.38 109 TYR A N 1
ATOM 841 C CA . TYR A 1 109 ? -11.826 21.172 24.688 1.00 92.38 109 TYR A CA 1
ATOM 842 C C . TYR A 1 109 ? -13.032 20.437 24.085 1.00 92.38 109 TYR A C 1
ATOM 844 O O . TYR A 1 109 ? -14.178 20.757 24.390 1.00 92.38 109 TYR A O 1
ATOM 852 N N . LEU A 1 110 ? -12.783 19.409 23.271 1.00 91.81 110 LEU A N 1
ATOM 853 C CA . LEU A 1 110 ? -13.824 18.573 22.670 1.00 91.81 110 LEU A CA 1
ATOM 854 C C . LEU A 1 110 ? -14.356 17.478 23.615 1.00 91.81 110 LEU A C 1
ATOM 856 O O . LEU A 1 110 ? -15.231 16.711 23.217 1.00 91.81 110 LEU A O 1
ATOM 860 N N . GLY A 1 111 ? -13.820 17.357 24.834 1.00 91.19 111 GLY A N 1
ATOM 861 C CA . GLY A 1 111 ? -14.141 16.263 25.757 1.00 91.19 111 GLY A CA 1
ATOM 862 C C . GLY A 1 111 ? -13.624 14.891 25.302 1.00 91.19 111 GLY A C 1
ATOM 863 O O . GLY A 1 111 ? -14.064 13.861 25.812 1.00 91.19 111 GLY A O 1
ATOM 864 N N . LEU A 1 112 ? -12.693 14.862 24.346 1.00 91.88 112 LEU A N 1
ATOM 865 C CA . LEU A 1 112 ? -12.057 13.654 23.832 1.00 91.88 112 LEU A CA 1
ATOM 866 C C . LEU A 1 112 ? -10.816 13.306 24.654 1.00 91.88 112 LEU A C 1
ATOM 868 O O . LEU A 1 112 ? -10.140 14.165 25.216 1.00 91.88 112 LEU A O 1
ATOM 872 N N . LYS A 1 113 ? -10.474 12.017 24.689 1.00 91.12 113 LYS A N 1
ATOM 873 C CA . LYS A 1 113 ? -9.287 11.524 25.396 1.00 91.12 113 LYS A CA 1
ATOM 874 C C . LYS A 1 113 ? -8.403 10.733 24.454 1.00 91.12 113 LYS A C 1
ATOM 876 O O . LYS A 1 113 ? -8.896 9.918 23.676 1.00 91.12 113 LYS A O 1
ATOM 881 N N . ALA A 1 114 ? -7.098 10.942 24.556 1.00 93.06 114 ALA A N 1
ATOM 882 C CA . ALA A 1 114 ? -6.123 10.082 23.909 1.00 93.06 114 ALA A CA 1
ATOM 883 C C . ALA A 1 114 ? -5.848 8.838 24.763 1.00 93.06 114 ALA A C 1
ATOM 885 O O . ALA A 1 114 ? -5.883 8.863 25.993 1.00 93.06 114 ALA A O 1
ATOM 886 N N . ASN A 1 115 ? -5.534 7.732 24.103 1.00 93.56 115 ASN A N 1
ATOM 887 C CA . ASN A 1 115 ? -4.998 6.545 24.734 1.00 93.56 115 ASN A CA 1
ATOM 888 C C . ASN A 1 115 ? -3.499 6.749 24.970 1.00 93.56 115 ASN A C 1
ATOM 890 O O . ASN A 1 115 ? -2.691 6.478 24.082 1.00 93.56 115 ASN A O 1
ATOM 894 N N . GLU A 1 116 ? -3.115 7.212 26.159 1.00 92.25 116 GLU A N 1
ATOM 895 C CA . GLU A 1 116 ? -1.717 7.557 26.474 1.00 92.25 116 GLU A CA 1
ATOM 896 C C . GLU A 1 116 ? -0.735 6.389 26.302 1.00 92.25 116 GLU A C 1
ATOM 898 O O . GLU A 1 116 ? 0.424 6.600 25.967 1.00 92.25 116 GLU A O 1
ATOM 903 N N . LYS A 1 117 ? -1.187 5.136 26.462 1.00 91.25 117 LYS A N 1
ATOM 904 C CA . LYS A 1 117 ? -0.325 3.953 26.272 1.00 91.25 117 LYS A CA 1
ATOM 905 C C . LYS A 1 117 ? -0.028 3.656 24.803 1.00 91.25 117 LYS A C 1
ATOM 907 O O . LYS A 1 117 ? 0.980 3.025 24.503 1.00 91.25 117 LYS A O 1
ATOM 912 N N . LYS A 1 118 ? -0.939 4.029 23.903 1.00 89.38 118 LYS A N 1
ATOM 913 C CA . LYS A 1 118 ? -0.795 3.816 22.455 1.00 89.38 118 LYS A CA 1
ATOM 914 C C . LYS A 1 118 ? -0.326 5.067 21.717 1.00 89.38 118 LYS A C 1
ATOM 916 O O . LYS A 1 118 ? 0.172 4.957 20.600 1.00 89.38 118 LYS A O 1
ATOM 921 N N . SER A 1 119 ? -0.507 6.232 22.326 1.00 93.38 119 SER A N 1
ATOM 922 C CA . SER A 1 119 ? -0.113 7.517 21.765 1.00 93.38 119 SER A CA 1
ATOM 923 C C . SER A 1 119 ? 1.386 7.735 21.928 1.00 93.38 119 SER A C 1
ATOM 925 O O . SER A 1 119 ? 2.009 7.281 22.882 1.00 93.38 119 SER A O 1
ATOM 927 N N . SER A 1 120 ? 1.977 8.436 20.971 1.00 94.38 120 SER A N 1
ATOM 928 C CA . SER A 1 120 ? 3.397 8.754 20.934 1.00 94.38 120 SER A CA 1
ATOM 929 C C . SER A 1 120 ? 3.558 10.227 20.577 1.00 94.38 120 SER A C 1
ATOM 931 O O . SER A 1 120 ? 3.702 10.609 19.411 1.00 94.38 120 SER A O 1
ATOM 933 N N . TRP A 1 121 ? 3.493 11.049 21.623 1.00 95.06 121 TRP A N 1
ATOM 934 C CA . TRP A 1 121 ? 3.479 12.505 21.523 1.00 95.06 121 TRP A CA 1
ATOM 935 C C . TRP A 1 121 ? 4.822 13.102 21.104 1.00 95.06 121 TRP A C 1
ATOM 937 O O . TRP A 1 121 ? 4.846 14.143 20.446 1.00 95.06 121 TRP A O 1
ATOM 947 N N . GLU A 1 122 ? 5.920 12.431 21.447 1.00 94.06 122 GLU A N 1
ATOM 948 C CA . GLU A 1 122 ? 7.277 12.864 21.127 1.00 94.06 122 GLU A CA 1
ATOM 949 C C . GLU A 1 122 ? 7.497 12.978 19.618 1.00 94.06 122 GLU A C 1
ATOM 951 O O . GLU A 1 122 ? 7.030 12.154 18.819 1.00 94.06 122 GLU A O 1
ATOM 956 N N . LEU A 1 123 ? 8.213 14.031 19.228 1.00 95.31 123 LEU A N 1
ATOM 957 C CA . LEU A 1 123 ? 8.480 14.328 17.832 1.00 95.31 123 LEU A CA 1
ATOM 958 C C . LEU A 1 123 ? 9.579 13.422 17.293 1.00 95.31 123 LEU A C 1
ATOM 960 O O . LEU A 1 123 ? 10.740 13.543 17.663 1.00 95.31 123 LEU A O 1
ATOM 964 N N . GLU A 1 124 ? 9.217 12.578 16.334 1.00 95.06 124 GLU A N 1
ATOM 965 C CA . GLU A 1 124 ? 10.152 11.648 15.705 1.00 95.06 124 GLU A CA 1
ATOM 966 C C . GLU A 1 124 ? 10.041 11.701 14.183 1.00 95.06 124 GLU A C 1
ATOM 968 O O . GLU A 1 124 ? 8.977 11.972 13.612 1.00 95.06 124 GLU A O 1
ATOM 973 N N . THR A 1 125 ? 11.146 11.423 13.500 1.00 94.69 125 THR A N 1
ATOM 974 C CA . THR A 1 125 ? 11.186 11.266 12.039 1.00 94.69 125 THR A CA 1
ATOM 975 C C . THR A 1 125 ? 10.778 9.868 11.591 1.00 94.69 125 THR A C 1
ATOM 977 O O . THR A 1 125 ? 10.553 9.653 10.402 1.00 94.69 125 THR A O 1
ATOM 980 N N . ARG A 1 126 ? 10.626 8.926 12.527 1.00 95.81 126 ARG A N 1
ATOM 981 C CA . ARG A 1 126 ? 10.161 7.569 12.263 1.00 95.81 126 ARG A CA 1
ATOM 982 C C . ARG A 1 126 ? 9.036 7.203 13.221 1.00 95.81 126 ARG A C 1
ATOM 984 O O . ARG A 1 126 ? 9.265 7.161 14.418 1.00 95.81 126 ARG A O 1
ATOM 991 N N . LYS A 1 127 ? 7.847 6.890 12.700 1.00 95.19 127 LYS A N 1
ATOM 992 C CA . LYS A 1 127 ? 6.704 6.421 13.507 1.00 95.19 127 LYS A CA 1
ATOM 993 C C . LYS A 1 127 ? 5.962 5.273 12.843 1.00 95.19 127 LYS A C 1
ATOM 995 O O . LYS A 1 127 ? 5.944 5.161 11.618 1.00 95.19 127 LYS A O 1
ATOM 1000 N N . LEU A 1 128 ? 5.364 4.403 13.653 1.00 94.62 128 LEU A N 1
ATOM 1001 C CA . LEU A 1 128 ? 4.475 3.350 13.173 1.00 94.62 128 LEU A CA 1
ATOM 1002 C C . LEU A 1 128 ? 3.069 3.936 13.003 1.00 94.62 128 LEU A C 1
ATOM 1004 O O . LEU A 1 128 ? 2.513 4.451 13.963 1.00 94.62 128 LEU A O 1
ATOM 1008 N N . HIS A 1 129 ? 2.493 3.842 11.808 1.00 93.94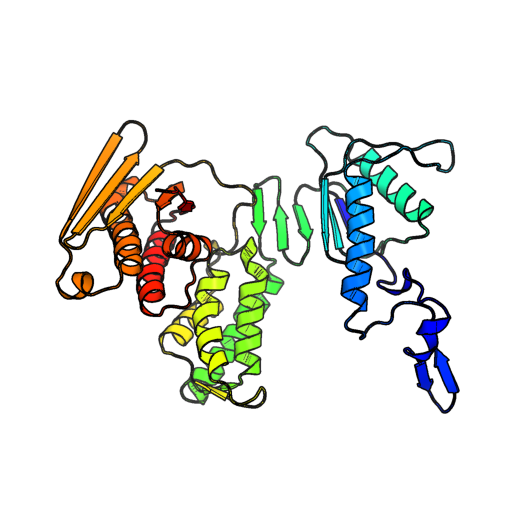 129 HIS A N 1
ATOM 1009 C CA . HIS A 1 129 ? 1.133 4.309 11.524 1.00 93.94 129 HIS A CA 1
ATOM 1010 C C . HIS A 1 129 ? 0.462 3.355 10.534 1.00 93.94 129 HIS A C 1
ATOM 1012 O O . HIS A 1 129 ? 1.087 2.923 9.559 1.00 93.94 129 HIS A O 1
ATOM 1018 N N . LEU A 1 130 ? -0.783 2.950 10.809 1.00 91.88 130 LEU A N 1
ATOM 1019 C CA . LEU A 1 130 ? -1.522 1.958 10.006 1.00 91.88 130 LEU A CA 1
ATOM 1020 C C . LEU A 1 130 ? -0.740 0.663 9.733 1.00 91.88 130 LEU A C 1
ATOM 1022 O O . LEU A 1 130 ? -0.903 -0.009 8.711 1.00 91.88 130 LEU A O 1
ATOM 1026 N N . GLY A 1 131 ? 0.119 0.286 10.682 1.00 92.94 131 GLY A N 1
ATOM 1027 C CA . GLY A 1 131 ? 0.907 -0.935 10.615 1.00 92.94 131 GLY A CA 1
ATOM 1028 C C . GLY A 1 131 ? 2.170 -0.871 9.762 1.00 92.94 131 GLY A C 1
ATOM 1029 O O . GLY A 1 131 ? 2.780 -1.920 9.551 1.00 92.94 131 GLY A O 1
ATOM 1030 N N . LEU A 1 132 ? 2.572 0.305 9.288 1.00 96.94 132 LEU A N 1
ATOM 1031 C CA . LEU A 1 132 ? 3.819 0.512 8.559 1.00 96.94 132 LEU A CA 1
ATOM 1032 C C . LEU A 1 132 ? 4.670 1.562 9.259 1.00 96.94 132 LEU A C 1
ATOM 1034 O O . LEU A 1 132 ? 4.154 2.499 9.862 1.00 96.94 132 LEU A O 1
ATOM 1038 N N . TRP A 1 133 ? 5.985 1.404 9.178 1.00 97.31 133 TRP A N 1
ATOM 1039 C CA . TRP A 1 133 ? 6.905 2.460 9.566 1.00 97.31 133 TRP A CA 1
ATOM 1040 C C . TRP A 1 133 ? 6.867 3.546 8.497 1.00 97.31 133 TRP A C 1
ATOM 1042 O O . TRP A 1 133 ? 7.116 3.272 7.324 1.00 97.31 133 TRP A O 1
ATOM 1052 N N . VAL A 1 134 ? 6.571 4.767 8.914 1.00 97.06 134 VAL A N 1
ATOM 1053 C CA . VAL A 1 134 ? 6.759 5.984 8.135 1.00 97.06 134 VAL A CA 1
ATOM 1054 C C . VAL A 1 134 ? 8.081 6.576 8.588 1.00 97.06 134 VAL A C 1
ATOM 1056 O O . VAL A 1 134 ? 8.191 6.967 9.746 1.00 97.06 134 VAL A O 1
ATOM 1059 N N . ASP A 1 135 ? 9.085 6.600 7.717 1.00 96.50 135 ASP A N 1
ATOM 1060 C CA . ASP A 1 135 ? 10.376 7.232 7.982 1.00 96.50 135 ASP A CA 1
ATOM 1061 C C . ASP A 1 135 ? 10.538 8.432 7.049 1.00 96.50 135 ASP A C 1
ATOM 1063 O O . ASP A 1 135 ? 10.789 8.293 5.852 1.00 96.50 135 ASP A O 1
ATOM 1067 N N . THR A 1 136 ? 10.346 9.630 7.593 1.00 94.56 136 THR A N 1
ATOM 1068 C CA . THR A 1 136 ? 10.464 10.881 6.842 1.00 94.56 136 THR A CA 1
ATOM 1069 C C . THR A 1 136 ? 11.902 11.361 6.711 1.00 94.56 136 THR A C 1
ATOM 1071 O O . THR A 1 136 ? 12.148 12.211 5.864 1.00 94.56 136 THR A O 1
ATOM 1074 N N . ALA A 1 137 ? 12.844 10.853 7.515 1.00 93.31 137 ALA A N 1
ATOM 1075 C CA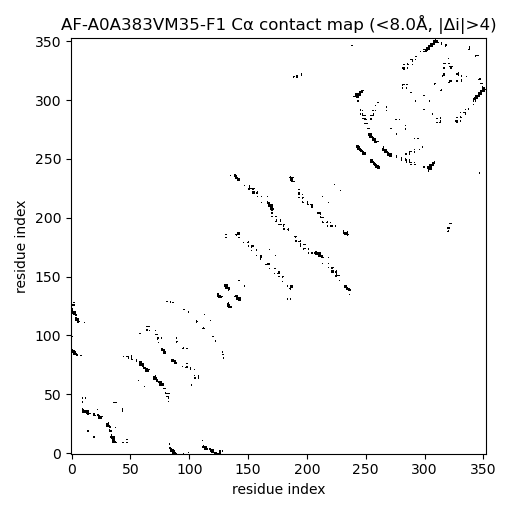 . ALA A 1 137 ? 14.256 11.208 7.371 1.00 93.31 137 ALA A CA 1
ATOM 1076 C C . ALA A 1 137 ? 14.853 10.538 6.128 1.00 93.31 137 ALA A C 1
ATOM 1078 O O . ALA A 1 137 ? 15.528 11.189 5.336 1.00 93.31 137 ALA A O 1
ATOM 1079 N N . SER A 1 138 ? 14.552 9.254 5.924 1.00 93.00 138 SER A N 1
ATOM 1080 C CA . SER A 1 138 ? 14.954 8.519 4.718 1.00 93.00 138 SER A CA 1
ATOM 1081 C C . SER A 1 138 ? 13.909 8.563 3.593 1.00 93.00 138 SER A C 1
ATOM 1083 O O . SER A 1 138 ? 14.188 8.147 2.468 1.00 93.00 138 SER A O 1
ATOM 1085 N N . GLY A 1 139 ? 12.713 9.095 3.863 1.00 94.69 139 GLY A N 1
ATOM 1086 C CA . GLY A 1 139 ? 11.655 9.294 2.873 1.00 94.69 139 GLY A CA 1
ATOM 1087 C C . GLY A 1 139 ? 11.014 7.996 2.383 1.00 94.69 139 GLY A C 1
ATOM 1088 O O . GLY A 1 139 ? 10.607 7.920 1.220 1.00 94.69 139 GLY A O 1
ATOM 1089 N N . VAL A 1 140 ? 10.923 6.970 3.235 1.00 95.88 140 VAL A N 1
ATOM 1090 C CA . VAL A 1 140 ? 10.410 5.640 2.870 1.00 95.88 140 VAL A CA 1
ATOM 1091 C C . VAL A 1 140 ? 9.351 5.108 3.835 1.00 95.88 140 VAL A C 1
ATOM 1093 O O . VAL A 1 140 ? 9.376 5.342 5.042 1.00 95.88 140 VAL A O 1
ATOM 1096 N N . PHE A 1 141 ? 8.426 4.326 3.286 1.00 97.44 141 PHE A N 1
ATOM 1097 C CA . PHE A 1 141 ? 7.611 3.394 4.051 1.00 97.44 141 PHE A CA 1
ATOM 1098 C C . PHE A 1 141 ? 8.353 2.067 4.205 1.00 97.44 141 PHE A C 1
ATOM 1100 O O . PHE A 1 141 ? 8.857 1.523 3.219 1.00 97.44 141 PHE A O 1
ATOM 1107 N N . LEU A 1 142 ? 8.360 1.513 5.417 1.00 97.94 142 LEU A N 1
ATOM 1108 C CA . LEU A 1 142 ? 8.956 0.213 5.728 1.00 97.94 142 LEU A CA 1
ATOM 1109 C C . LEU A 1 142 ? 7.935 -0.704 6.411 1.00 97.94 142 LEU A C 1
ATOM 1111 O O . LEU A 1 142 ? 7.077 -0.285 7.186 1.00 97.94 142 LEU A O 1
ATOM 1115 N N . ILE A 1 143 ? 8.049 -1.993 6.136 1.00 98.12 143 ILE A N 1
ATOM 1116 C CA . ILE A 1 143 ? 7.289 -3.064 6.766 1.00 98.12 143 ILE A CA 1
ATOM 1117 C C . ILE A 1 143 ? 7.977 -3.435 8.087 1.00 98.12 143 ILE A C 1
ATOM 1119 O O . ILE A 1 143 ? 9.174 -3.737 8.073 1.00 98.12 143 ILE A O 1
ATOM 1123 N N . PRO A 1 144 ? 7.246 -3.457 9.213 1.00 97.56 144 PRO A N 1
ATOM 1124 C CA . PRO A 1 144 ? 7.729 -4.021 10.469 1.00 97.56 144 PRO A CA 1
ATOM 1125 C C . PRO A 1 144 ? 8.102 -5.507 10.352 1.00 97.56 144 PRO A C 1
ATOM 1127 O O . PRO A 1 144 ? 7.436 -6.276 9.651 1.00 97.56 144 PRO A O 1
ATOM 1130 N N . ASP A 1 145 ? 9.134 -5.935 11.080 1.00 97.06 145 ASP A N 1
ATOM 1131 C CA . ASP A 1 145 ? 9.646 -7.309 11.001 1.00 97.06 145 ASP A CA 1
ATOM 1132 C C . ASP A 1 145 ? 8.601 -8.359 11.395 1.00 97.06 145 ASP A C 1
ATOM 1134 O O . ASP A 1 145 ? 8.493 -9.400 10.742 1.00 97.06 145 ASP A O 1
ATOM 1138 N N . ASP A 1 146 ? 7.760 -8.076 12.393 1.00 96.88 146 ASP A N 1
ATOM 1139 C CA . ASP A 1 146 ? 6.689 -8.981 12.818 1.00 96.88 146 ASP A CA 1
ATOM 1140 C C . ASP A 1 146 ? 5.679 -9.242 11.682 1.00 96.88 146 ASP A C 1
ATOM 1142 O O . ASP A 1 146 ? 5.185 -10.363 11.518 1.00 96.88 146 ASP A O 1
ATOM 1146 N N . ARG A 1 147 ? 5.404 -8.235 10.840 1.00 97.38 147 ARG A N 1
ATOM 1147 C CA . ARG A 1 147 ? 4.531 -8.375 9.667 1.00 97.38 147 ARG A CA 1
ATOM 1148 C C . ARG A 1 147 ? 5.194 -9.183 8.564 1.00 97.38 147 ARG A C 1
ATOM 1150 O O . ARG A 1 147 ? 4.531 -10.041 7.980 1.00 97.38 147 ARG A O 1
ATOM 1157 N N . ILE A 1 148 ? 6.490 -8.983 8.318 1.00 98.06 148 ILE A N 1
ATOM 1158 C CA . ILE A 1 148 ? 7.251 -9.822 7.381 1.00 98.06 148 ILE A CA 1
ATOM 1159 C C . ILE A 1 148 ? 7.218 -11.282 7.847 1.00 98.06 148 ILE A C 1
ATOM 1161 O O . ILE A 1 148 ? 6.942 -12.178 7.047 1.00 98.06 148 ILE A O 1
ATOM 1165 N N . VAL A 1 149 ? 7.430 -11.538 9.141 1.00 98.25 149 VAL A N 1
ATOM 1166 C CA . VAL A 1 149 ? 7.346 -12.883 9.728 1.00 98.25 149 VAL A CA 1
ATOM 1167 C C . VAL A 1 149 ? 5.950 -13.485 9.537 1.00 98.25 149 VAL A C 1
ATOM 1169 O O . VAL A 1 149 ? 5.850 -14.636 9.111 1.00 98.25 149 VAL A O 1
ATOM 1172 N N . LYS A 1 150 ? 4.873 -12.717 9.763 1.00 98.31 150 LYS A N 1
ATOM 1173 C CA . LYS A 1 150 ? 3.482 -13.154 9.521 1.00 98.31 150 LYS A CA 1
ATOM 1174 C C . LYS A 1 150 ? 3.215 -13.500 8.050 1.00 98.31 150 LYS A C 1
ATOM 1176 O O . LYS A 1 150 ? 2.552 -14.501 7.776 1.00 98.31 150 LYS A O 1
ATOM 1181 N N . ILE A 1 151 ? 3.730 -12.713 7.101 1.00 98.50 151 ILE A N 1
ATOM 1182 C CA . ILE A 1 151 ? 3.623 -13.012 5.661 1.00 98.50 151 ILE A CA 1
ATOM 1183 C C . ILE A 1 151 ? 4.363 -14.316 5.347 1.00 98.50 151 ILE A C 1
ATOM 1185 O O . ILE A 1 151 ? 3.779 -15.227 4.758 1.00 98.50 151 ILE A O 1
ATOM 1189 N N . LYS A 1 152 ? 5.622 -14.439 5.789 1.00 98.69 152 LYS A N 1
ATOM 1190 C CA . LYS A 1 152 ? 6.453 -15.628 5.553 1.00 98.69 152 LYS A CA 1
ATOM 1191 C C . LYS A 1 152 ? 5.828 -16.892 6.134 1.00 98.69 152 LYS A C 1
ATOM 1193 O O . LYS A 1 152 ? 5.785 -17.913 5.451 1.00 98.69 152 LYS A O 1
ATOM 1198 N N . SER A 1 153 ? 5.343 -16.847 7.374 1.00 98.62 153 SER A N 1
ATOM 1199 C CA . SER A 1 153 ? 4.734 -18.006 8.036 1.00 98.62 153 SER A CA 1
ATOM 1200 C C . SER A 1 153 ? 3.438 -18.431 7.345 1.00 98.62 153 SER A C 1
ATOM 1202 O O . SER A 1 153 ? 3.256 -19.614 7.059 1.00 98.62 153 SER A O 1
ATOM 1204 N N . CYS A 1 154 ? 2.583 -17.475 6.970 1.00 98.75 154 CYS A N 1
ATOM 1205 C CA . CYS A 1 154 ? 1.363 -17.760 6.219 1.00 98.75 154 CYS A CA 1
ATOM 1206 C C . CYS A 1 154 ? 1.671 -18.341 4.828 1.00 98.75 154 CYS A C 1
ATOM 1208 O O . CYS A 1 154 ? 1.048 -19.322 4.421 1.00 98.75 154 CYS A O 1
ATOM 1210 N N . ALA A 1 155 ? 2.678 -17.809 4.128 1.00 98.75 155 ALA A N 1
ATOM 1211 C CA . ALA A 1 155 ? 3.127 -18.336 2.842 1.00 98.75 155 ALA A CA 1
ATOM 1212 C C . ALA A 1 155 ? 3.671 -19.768 2.961 1.00 98.75 155 ALA A C 1
ATOM 1214 O O . ALA A 1 155 ? 3.305 -20.629 2.163 1.00 98.75 155 ALA A O 1
ATOM 1215 N N . LYS A 1 156 ? 4.478 -20.065 3.987 1.00 98.75 156 LYS A N 1
ATOM 1216 C CA . LYS A 1 156 ? 4.953 -21.431 4.271 1.00 98.75 156 LYS A CA 1
ATOM 1217 C C . LYS A 1 156 ? 3.797 -22.397 4.549 1.00 98.75 156 LYS A C 1
ATOM 1219 O O . LYS A 1 156 ? 3.815 -23.514 4.039 1.00 98.75 156 LYS A O 1
ATOM 1224 N N . ALA A 1 157 ? 2.766 -21.961 5.275 1.00 98.56 157 ALA A N 1
ATOM 1225 C CA . ALA A 1 157 ? 1.570 -22.771 5.510 1.00 98.56 157 ALA A CA 1
ATOM 1226 C C . ALA A 1 157 ? 0.820 -23.081 4.201 1.00 98.56 157 ALA A C 1
ATOM 1228 O O . ALA A 1 157 ? 0.427 -24.223 3.968 1.00 98.56 157 ALA A O 1
ATOM 1229 N N . VAL A 1 158 ? 0.689 -22.097 3.300 1.00 98.62 158 VAL A N 1
ATOM 1230 C CA . VAL A 1 158 ? 0.134 -22.317 1.952 1.00 98.62 158 VAL A CA 1
ATOM 1231 C C . VAL A 1 158 ? 0.969 -23.333 1.168 1.00 98.62 158 VAL A C 1
ATOM 1233 O O . VAL A 1 158 ? 0.402 -24.212 0.525 1.00 98.62 158 VAL A O 1
ATOM 1236 N N . LEU A 1 159 ? 2.303 -23.249 1.218 1.00 98.62 159 LEU A N 1
ATOM 1237 C CA . LEU A 1 159 ? 3.183 -24.194 0.515 1.00 98.62 159 LEU A CA 1
ATOM 1238 C C . LEU A 1 159 ? 3.089 -25.617 1.068 1.00 98.62 159 LEU A C 1
ATOM 1240 O O . LEU A 1 159 ? 3.129 -26.563 0.287 1.00 98.62 159 LEU A O 1
ATOM 1244 N N . SER A 1 160 ? 2.924 -25.768 2.382 1.00 98.06 160 SER A N 1
ATOM 1245 C CA . SER A 1 160 ? 2.679 -27.072 3.005 1.00 98.06 160 SER A CA 1
ATOM 1246 C C . SER A 1 160 ? 1.410 -27.723 2.440 1.00 98.06 160 SER A C 1
ATOM 1248 O O . SER A 1 160 ? 1.443 -28.855 1.957 1.00 98.06 160 SER A O 1
ATOM 1250 N N . GLU A 1 161 ? 0.309 -26.966 2.366 1.00 97.50 161 GLU A N 1
ATOM 1251 C CA . GLU A 1 161 ? -0.939 -27.436 1.752 1.00 97.50 161 GLU A CA 1
ATOM 1252 C C . GLU A 1 161 ? -0.788 -27.733 0.254 1.00 97.50 161 GLU A C 1
ATOM 1254 O O . GLU A 1 161 ? -1.360 -28.704 -0.246 1.00 97.50 161 GLU A O 1
ATOM 1259 N N . VAL A 1 162 ? 0.012 -26.941 -0.469 1.00 97.44 162 VAL A N 1
ATOM 1260 C CA . VAL A 1 162 ? 0.326 -27.194 -1.881 1.00 97.44 162 VAL A CA 1
ATOM 1261 C C . VAL A 1 162 ? 0.985 -28.559 -2.067 1.00 97.44 162 VAL A C 1
ATOM 1263 O O . VAL A 1 162 ? 0.561 -29.296 -2.960 1.00 97.44 162 VAL A O 1
ATOM 1266 N N . SER A 1 163 ? 1.981 -28.887 -1.240 1.00 95.56 163 SER A N 1
ATOM 1267 C CA . SER A 1 163 ? 2.690 -30.168 -1.293 1.00 95.56 163 SER A CA 1
ATOM 1268 C C . SER A 1 163 ? 1.785 -31.335 -0.894 1.00 95.56 163 SER A C 1
ATOM 1270 O O . SER A 1 163 ? 1.768 -32.353 -1.575 1.00 95.56 163 SER A O 1
ATOM 1272 N N . ARG A 1 164 ? 0.983 -31.170 0.165 1.00 96.25 164 ARG A N 1
ATOM 1273 C CA . ARG A 1 164 ? 0.120 -32.226 0.719 1.00 96.25 164 ARG A CA 1
ATOM 1274 C C . ARG A 1 164 ? -1.113 -32.533 -0.133 1.00 96.25 164 ARG A C 1
ATOM 1276 O O . ARG A 1 164 ? -1.578 -33.663 -0.156 1.00 96.25 164 ARG A O 1
ATOM 1283 N N . SER A 1 165 ? -1.682 -31.522 -0.792 1.00 94.56 165 SER A N 1
ATOM 1284 C CA . SER A 1 165 ? -2.989 -31.611 -1.465 1.00 94.56 165 SER A CA 1
ATOM 1285 C C . SER A 1 165 ? -2.928 -31.265 -2.959 1.00 94.56 165 SER A C 1
ATOM 1287 O O . SER A 1 165 ? -3.910 -30.780 -3.522 1.00 94.56 165 SER A O 1
ATOM 1289 N N . GLY A 1 166 ? -1.780 -31.432 -3.623 1.00 92.44 166 GLY A N 1
ATOM 1290 C CA . GLY A 1 166 ? -1.670 -31.224 -5.074 1.00 92.44 166 GLY A CA 1
ATOM 1291 C C . GLY A 1 166 ? -2.116 -29.829 -5.543 1.00 92.44 166 GLY A C 1
ATOM 1292 O O . GLY A 1 166 ? -2.808 -29.707 -6.557 1.00 92.44 166 GLY A O 1
ATOM 1293 N N . ARG A 1 167 ? -1.727 -28.774 -4.806 1.00 95.62 167 ARG A N 1
ATOM 1294 C CA . ARG A 1 167 ? -2.116 -27.350 -4.990 1.00 95.62 167 ARG A CA 1
ATOM 1295 C C . ARG A 1 167 ? -3.548 -26.965 -4.599 1.00 95.62 167 ARG A C 1
ATOM 1297 O O . ARG A 1 167 ? -3.914 -25.807 -4.806 1.00 95.62 167 ARG A O 1
ATOM 1304 N N . TRP A 1 168 ? -4.344 -27.863 -4.026 1.00 97.19 168 TRP A N 1
ATOM 1305 C CA . TRP A 1 168 ? -5.645 -27.509 -3.451 1.00 97.19 168 TRP A CA 1
ATOM 1306 C C . TRP A 1 168 ? -5.484 -26.991 -2.022 1.00 97.19 168 TRP A C 1
ATOM 1308 O O . TRP A 1 168 ? -5.188 -27.756 -1.108 1.00 97.19 168 TRP A O 1
ATOM 1318 N N . VAL A 1 169 ? -5.703 -25.692 -1.824 1.00 98.00 169 VAL A N 1
ATOM 1319 C CA . VAL A 1 169 ? -5.439 -24.994 -0.556 1.00 98.00 169 VAL A CA 1
ATOM 1320 C C . VAL A 1 169 ? -6.742 -24.416 0.005 1.00 98.00 169 VAL A C 1
ATOM 1322 O O . VAL A 1 169 ? -7.545 -23.904 -0.778 1.00 98.00 169 VAL A O 1
ATOM 1325 N N . PRO A 1 170 ? -6.982 -24.447 1.331 1.00 98.00 170 PRO A N 1
ATOM 1326 C CA . PRO A 1 170 ? -8.157 -23.813 1.933 1.00 98.00 170 PRO A CA 1
ATOM 1327 C C . PRO A 1 170 ? -8.311 -22.342 1.518 1.00 98.00 170 PRO A C 1
ATOM 1329 O O . PRO A 1 170 ? -7.369 -21.553 1.643 1.00 98.00 170 PRO A O 1
ATOM 1332 N N . ALA A 1 171 ? -9.505 -21.947 1.063 1.00 98.25 171 ALA A N 1
ATOM 1333 C CA . ALA A 1 171 ? -9.755 -20.602 0.540 1.00 98.25 171 ALA A CA 1
ATOM 1334 C C . ALA A 1 171 ? -9.439 -19.505 1.571 1.00 98.25 171 ALA A C 1
ATOM 1336 O O . ALA A 1 171 ? -8.812 -18.500 1.239 1.00 98.25 171 ALA A O 1
ATOM 1337 N N . ARG A 1 172 ? -9.794 -19.719 2.845 1.00 98.25 172 ARG A N 1
ATOM 1338 C CA . ARG A 1 172 ? -9.458 -18.795 3.946 1.00 98.25 172 ARG A CA 1
ATOM 1339 C C . ARG A 1 172 ? -7.953 -18.585 4.107 1.00 98.25 172 ARG A C 1
ATOM 1341 O O . ARG A 1 172 ? -7.528 -17.466 4.373 1.00 98.25 172 ARG A O 1
ATOM 1348 N N . LEU A 1 173 ? -7.143 -19.627 3.913 1.00 98.44 173 LEU A N 1
ATOM 1349 C CA . LEU A 1 173 ? -5.689 -19.521 4.032 1.00 98.44 173 LEU A CA 1
ATOM 1350 C C . LEU A 1 173 ? -5.092 -18.720 2.864 1.00 98.44 173 LEU A C 1
ATOM 1352 O O . LEU A 1 173 ? -4.260 -17.841 3.085 1.00 98.44 173 LEU A O 1
ATOM 1356 N N . VAL A 1 174 ? -5.573 -18.958 1.639 1.00 98.50 174 VAL A N 1
ATOM 1357 C CA . VAL A 1 174 ? -5.183 -18.172 0.454 1.00 98.50 174 VAL A CA 1
ATOM 1358 C C . VAL A 1 174 ? -5.580 -16.701 0.617 1.00 98.50 174 VAL A C 1
ATOM 1360 O O . VAL A 1 174 ? -4.772 -15.813 0.346 1.00 98.50 174 VAL A O 1
ATOM 1363 N N . ALA A 1 175 ? -6.791 -16.428 1.110 1.00 98.31 175 ALA A N 1
ATOM 1364 C CA . ALA A 1 175 ? -7.262 -15.066 1.354 1.00 98.31 175 ALA A CA 1
ATOM 1365 C C . ALA A 1 175 ? -6.493 -14.363 2.473 1.00 98.31 175 ALA A C 1
ATOM 1367 O O . ALA A 1 175 ? -6.163 -13.188 2.328 1.00 98.31 175 ALA A O 1
ATOM 1368 N N . ARG A 1 176 ? -6.134 -15.080 3.544 1.00 98.56 176 ARG A N 1
ATOM 1369 C CA . ARG A 1 176 ? -5.269 -14.551 4.602 1.00 98.56 176 ARG A CA 1
ATOM 1370 C C . ARG A 1 176 ? -3.920 -14.109 4.040 1.00 98.56 176 ARG A C 1
ATOM 1372 O O . ARG A 1 176 ? -3.496 -12.993 4.322 1.00 98.56 176 ARG A O 1
ATOM 1379 N N . LEU A 1 177 ? -3.270 -14.938 3.217 1.00 98.69 177 LEU A N 1
ATOM 1380 C CA . LEU A 1 177 ? -1.996 -14.570 2.593 1.00 98.69 177 LEU A CA 1
ATOM 1381 C C . LEU A 1 177 ? -2.147 -13.369 1.650 1.00 98.69 177 LEU A C 1
ATOM 1383 O O . LEU A 1 177 ? -1.332 -12.449 1.697 1.00 98.69 177 LEU A O 1
ATOM 1387 N N . ALA A 1 178 ? -3.194 -13.352 0.820 1.00 98.25 178 ALA A N 1
ATOM 1388 C CA . ALA A 1 178 ? -3.469 -12.235 -0.080 1.00 98.25 178 ALA A CA 1
ATOM 1389 C C . ALA A 1 178 ? -3.681 -10.922 0.696 1.00 98.25 178 ALA A C 1
ATOM 1391 O O . ALA A 1 178 ? -3.083 -9.904 0.351 1.00 98.25 178 ALA A O 1
ATOM 1392 N N . GLY A 1 179 ? -4.456 -10.962 1.785 1.00 97.94 179 GLY A N 1
ATOM 1393 C CA . GLY A 1 179 ? -4.702 -9.816 2.661 1.00 97.94 179 GLY A CA 1
ATOM 1394 C C . GLY A 1 179 ? -3.436 -9.318 3.361 1.00 97.94 179 GLY A C 1
ATOM 1395 O O . GLY A 1 179 ? -3.141 -8.127 3.303 1.00 97.94 179 GLY A O 1
ATOM 1396 N N . LEU A 1 180 ? -2.643 -10.227 3.944 1.00 98.00 180 LEU A N 1
ATOM 1397 C CA . LEU A 1 180 ? -1.347 -9.895 4.554 1.00 98.00 180 LEU A CA 1
ATOM 1398 C C . LEU A 1 180 ? -0.354 -9.301 3.545 1.00 98.00 180 LEU A C 1
ATOM 1400 O O . LEU A 1 180 ? 0.476 -8.478 3.908 1.00 98.00 180 LEU A O 1
ATOM 1404 N N . THR A 1 181 ? -0.430 -9.711 2.279 1.00 97.44 181 THR A N 1
ATOM 1405 C CA . THR A 1 181 ? 0.451 -9.188 1.227 1.00 97.44 181 THR A CA 1
ATOM 1406 C C . THR A 1 181 ? 0.003 -7.800 0.769 1.00 97.44 181 THR A C 1
ATOM 1408 O O . THR A 1 181 ? 0.832 -6.912 0.612 1.00 97.44 181 THR A O 1
ATOM 1411 N N . VAL A 1 182 ? -1.299 -7.575 0.561 1.00 96.75 182 VAL A N 1
ATOM 1412 C CA . VAL A 1 182 ? -1.806 -6.272 0.094 1.00 96.75 182 VAL A CA 1
ATOM 1413 C C . VAL A 1 182 ? -1.755 -5.204 1.182 1.00 96.75 182 VAL A C 1
ATOM 1415 O O . VAL A 1 182 ? -1.543 -4.040 0.853 1.00 96.75 182 VAL A O 1
ATOM 1418 N N . CYS A 1 183 ? -1.883 -5.563 2.463 1.00 95.62 183 CYS A N 1
ATOM 1419 C CA . CYS A 1 183 ? -1.852 -4.573 3.543 1.00 95.62 183 CYS A CA 1
ATOM 1420 C C . CYS A 1 183 ? -0.511 -3.827 3.655 1.00 95.62 183 CYS A C 1
ATOM 1422 O O . CYS A 1 183 ? -0.469 -2.739 4.216 1.00 95.62 183 CYS A O 1
ATOM 1424 N N . VAL A 1 184 ? 0.566 -4.364 3.073 1.00 96.75 184 VAL A N 1
ATOM 1425 C CA . VAL A 1 184 ? 1.890 -3.727 3.040 1.00 96.75 184 VAL A CA 1
ATOM 1426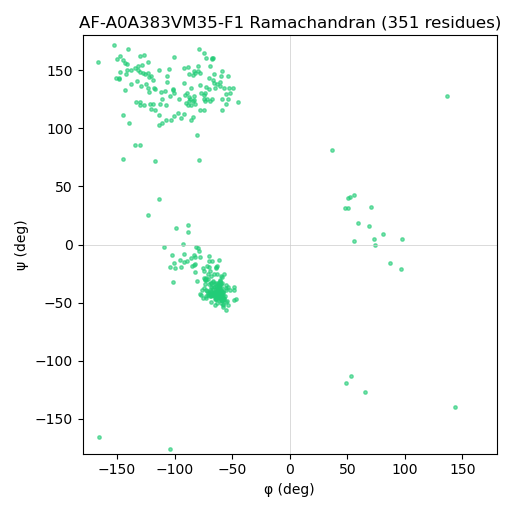 C C . VAL A 1 184 ? 2.185 -2.992 1.726 1.00 96.75 184 VAL A C 1
ATOM 1428 O O . VAL A 1 184 ? 3.329 -2.628 1.470 1.00 96.75 184 VAL A O 1
ATOM 1431 N N . SER A 1 185 ? 1.182 -2.741 0.874 1.00 95.38 185 SER A N 1
ATOM 1432 C CA . SER A 1 185 ? 1.412 -2.222 -0.485 1.00 95.38 185 SER A CA 1
ATOM 1433 C C . SER A 1 185 ? 2.034 -0.828 -0.565 1.00 95.38 185 SER A C 1
ATOM 1435 O O . SER A 1 185 ? 2.563 -0.479 -1.615 1.00 95.38 185 SER A O 1
ATOM 1437 N N . LEU A 1 186 ? 1.968 -0.031 0.507 1.00 94.44 186 LEU A N 1
ATOM 1438 C CA . LEU A 1 186 ? 2.658 1.263 0.563 1.00 94.44 186 LEU A CA 1
ATOM 1439 C C . LEU A 1 186 ? 4.171 1.111 0.747 1.00 94.44 186 LEU A C 1
ATOM 1441 O O . LEU A 1 186 ? 4.907 1.954 0.260 1.00 94.44 186 LEU A O 1
ATOM 1445 N N . ALA A 1 187 ? 4.626 0.046 1.414 1.00 96.25 187 ALA A N 1
ATOM 1446 C CA . ALA A 1 187 ? 6.038 -0.235 1.686 1.00 96.25 187 ALA A CA 1
ATOM 1447 C C . ALA A 1 187 ? 6.636 -1.301 0.751 1.00 96.25 187 ALA A C 1
ATOM 1449 O O . ALA A 1 187 ? 7.842 -1.529 0.763 1.00 96.25 187 ALA A O 1
ATOM 1450 N N . PHE A 1 188 ? 5.803 -1.972 -0.048 1.00 95.00 188 PHE A N 1
ATOM 1451 C CA . PHE A 1 188 ? 6.223 -2.990 -1.004 1.00 95.00 188 PHE A CA 1
ATOM 1452 C C . PHE A 1 188 ? 5.448 -2.866 -2.316 1.00 95.00 188 PHE A C 1
ATOM 1454 O O . PHE A 1 188 ? 4.300 -3.305 -2.435 1.00 95.00 188 PHE A O 1
ATOM 1461 N N . SER A 1 189 ? 6.111 -2.328 -3.341 1.00 88.94 189 SER A N 1
ATOM 1462 C CA . SER A 1 189 ? 5.530 -2.102 -4.673 1.00 88.94 189 SER A CA 1
ATOM 1463 C C . SER A 1 189 ? 5.040 -3.389 -5.358 1.00 88.94 189 SER A C 1
ATOM 1465 O O . SER A 1 189 ? 4.087 -3.354 -6.136 1.00 88.94 189 SER A O 1
ATOM 1467 N N . GLY A 1 190 ? 5.631 -4.543 -5.027 1.00 93.19 190 GLY A N 1
ATOM 1468 C CA . GLY A 1 190 ? 5.226 -5.861 -5.525 1.00 93.19 190 GLY A CA 1
ATOM 1469 C C . GLY A 1 190 ? 4.003 -6.473 -4.827 1.00 93.19 190 GLY A C 1
ATOM 1470 O O . GLY A 1 190 ? 3.547 -7.542 -5.225 1.00 93.19 190 GLY A O 1
ATOM 1471 N N . ALA A 1 191 ? 3.427 -5.839 -3.804 1.00 95.81 191 ALA A N 1
ATOM 1472 C CA . ALA A 1 191 ? 2.340 -6.429 -3.018 1.00 95.81 191 ALA A CA 1
ATOM 1473 C C . ALA A 1 191 ? 1.149 -6.904 -3.876 1.00 95.81 191 ALA A C 1
ATOM 1475 O O . ALA A 1 191 ? 0.724 -8.061 -3.807 1.00 95.81 191 ALA A O 1
ATOM 1476 N N . LYS A 1 192 ? 0.625 -6.023 -4.736 1.00 95.12 192 LYS A N 1
ATOM 1477 C CA . LYS A 1 192 ? -0.515 -6.335 -5.616 1.00 95.12 192 LYS A CA 1
ATOM 1478 C C . LYS A 1 192 ? -0.147 -7.350 -6.701 1.00 95.12 192 LYS A C 1
ATOM 1480 O O . LYS A 1 192 ? -0.979 -8.186 -7.054 1.00 95.12 192 LYS A O 1
ATOM 1485 N N . PHE A 1 193 ? 1.099 -7.314 -7.174 1.00 95.31 193 PHE A N 1
ATOM 1486 C CA . PHE A 1 193 ? 1.648 -8.271 -8.131 1.00 95.31 193 PHE A CA 1
ATOM 1487 C C . PHE A 1 193 ? 1.571 -9.707 -7.602 1.00 95.31 193 PHE A C 1
ATOM 1489 O O . PHE A 1 193 ? 0.988 -10.575 -8.253 1.00 95.31 193 PHE A O 1
ATOM 1496 N N . PHE A 1 194 ? 2.084 -9.943 -6.391 1.00 96.38 194 PHE A N 1
ATOM 1497 C CA . PHE A 1 194 ? 2.090 -11.274 -5.777 1.00 96.38 194 PHE A CA 1
ATOM 1498 C C . PHE A 1 194 ? 0.701 -11.716 -5.298 1.00 96.38 194 PHE A C 1
ATOM 1500 O O . PHE A 1 194 ? 0.385 -12.905 -5.320 1.00 96.38 194 PHE A O 1
ATOM 1507 N N . ALA A 1 195 ? -0.168 -10.776 -4.920 1.00 96.44 195 ALA A N 1
ATOM 1508 C CA . ALA A 1 195 ? -1.538 -11.095 -4.529 1.00 96.44 195 ALA A CA 1
ATOM 1509 C C . ALA A 1 195 ? -2.456 -11.434 -5.722 1.00 96.44 195 ALA A C 1
ATOM 1511 O O . ALA A 1 195 ? -3.489 -12.083 -5.537 1.00 96.44 195 ALA A O 1
ATOM 1512 N N . ARG A 1 196 ? -2.106 -11.032 -6.954 1.00 95.88 196 ARG A N 1
ATOM 1513 C CA . ARG A 1 196 ? -2.992 -11.140 -8.126 1.00 95.88 196 ARG A CA 1
ATOM 1514 C C . ARG A 1 196 ? -3.466 -12.564 -8.412 1.00 95.88 196 ARG A C 1
ATOM 1516 O O . ARG A 1 196 ? -4.655 -12.758 -8.681 1.00 95.88 196 ARG A O 1
ATOM 1523 N N . GLU A 1 197 ? -2.560 -13.540 -8.380 1.00 95.00 197 GLU A N 1
ATOM 1524 C CA . GLU A 1 197 ? -2.891 -14.948 -8.659 1.00 95.00 197 GLU A CA 1
ATOM 1525 C C . GLU A 1 197 ? -3.657 -15.592 -7.508 1.00 95.00 197 GLU A C 1
ATOM 1527 O O . GLU A 1 197 ? -4.504 -16.454 -7.736 1.00 95.00 197 GLU A O 1
ATOM 1532 N N . LEU A 1 198 ? -3.398 -15.149 -6.275 1.00 97.19 198 LEU A N 1
ATOM 1533 C CA . LEU A 1 198 ? -4.154 -15.590 -5.106 1.00 97.19 198 LEU A CA 1
ATOM 1534 C C . LEU A 1 198 ? -5.613 -15.142 -5.238 1.00 97.19 198 LEU A C 1
ATOM 1536 O O . LEU A 1 198 ? -6.521 -15.960 -5.109 1.00 97.19 198 LEU A O 1
ATOM 1540 N N . TYR A 1 199 ? -5.851 -13.879 -5.607 1.00 96.44 199 TYR A N 1
ATOM 1541 C CA . TYR A 1 199 ? -7.202 -13.391 -5.898 1.00 96.44 199 TYR A CA 1
ATOM 1542 C C . TYR A 1 199 ? -7.840 -14.082 -7.106 1.00 96.44 199 TYR A C 1
ATOM 1544 O O . TYR A 1 199 ? -9.041 -14.345 -7.084 1.00 96.44 199 TYR A O 1
ATOM 1552 N N . ALA A 1 200 ? -7.061 -14.417 -8.142 1.00 95.00 200 ALA A N 1
ATOM 1553 C CA . ALA A 1 200 ? -7.568 -15.185 -9.279 1.00 95.00 200 ALA A CA 1
ATOM 1554 C C . ALA A 1 200 ? -8.095 -16.560 -8.836 1.00 95.00 200 ALA A C 1
ATOM 1556 O O . ALA A 1 200 ? -9.214 -16.922 -9.193 1.00 95.00 200 ALA A O 1
ATOM 1557 N N . ALA A 1 201 ? -7.340 -17.281 -8.000 1.00 95.56 201 ALA A N 1
ATOM 1558 C CA . ALA A 1 201 ? -7.774 -18.559 -7.438 1.00 95.56 201 ALA A CA 1
ATOM 1559 C C . ALA A 1 201 ? -9.023 -18.409 -6.548 1.00 95.56 201 ALA A C 1
ATOM 1561 O O . ALA A 1 201 ? -9.938 -19.226 -6.614 1.00 95.56 201 ALA A O 1
ATOM 1562 N N . LEU A 1 202 ? -9.102 -17.334 -5.757 1.00 96.81 202 LEU A N 1
ATOM 1563 C CA . LEU A 1 202 ? -10.242 -17.048 -4.876 1.00 96.81 202 LEU A CA 1
ATOM 1564 C C . LEU A 1 202 ? -11.526 -16.647 -5.612 1.00 96.81 202 LEU A C 1
ATOM 1566 O O . LEU A 1 202 ? -12.603 -16.722 -5.014 1.00 96.81 202 LEU A O 1
ATOM 1570 N N . LYS A 1 203 ? -11.442 -16.210 -6.875 1.00 93.75 203 LYS A N 1
ATOM 1571 C CA . LYS A 1 203 ? -12.627 -15.889 -7.684 1.00 93.75 203 LYS A CA 1
ATOM 1572 C C . LYS A 1 203 ? -13.449 -17.143 -7.997 1.00 93.75 203 LYS A C 1
ATOM 1574 O O . LYS A 1 203 ? -14.666 -17.059 -8.041 1.00 93.75 203 LYS A O 1
ATOM 1579 N N . GLY A 1 204 ? -12.793 -18.295 -8.148 1.00 84.69 204 GLY A N 1
ATOM 1580 C CA . GLY A 1 204 ? -13.443 -19.582 -8.413 1.00 84.69 204 GLY A CA 1
ATOM 1581 C C . GLY A 1 204 ? -13.866 -20.364 -7.165 1.00 84.69 204 GLY A C 1
ATOM 1582 O O . GLY A 1 204 ? -14.167 -21.548 -7.279 1.00 84.69 204 GLY A O 1
ATOM 1583 N N . LYS A 1 205 ? -13.835 -19.765 -5.965 1.00 93.94 205 LYS A N 1
ATOM 1584 C CA . LYS A 1 205 ? -14.227 -20.471 -4.732 1.00 93.94 205 LYS A CA 1
ATOM 1585 C C . LYS A 1 205 ? -15.749 -20.663 -4.684 1.00 93.94 205 LYS A C 1
ATOM 1587 O O . LYS A 1 205 ? -16.484 -19.704 -4.896 1.00 93.94 205 LYS A O 1
ATOM 1592 N N . GLY A 1 206 ? -16.204 -21.863 -4.318 1.00 88.81 206 GLY A N 1
ATOM 1593 C CA . GLY A 1 206 ? -17.626 -22.118 -4.046 1.00 88.81 206 GLY A CA 1
ATOM 1594 C C . GLY A 1 206 ? -18.073 -21.576 -2.685 1.00 88.81 206 GLY A C 1
ATOM 1595 O O . GLY A 1 206 ? -19.145 -21.000 -2.561 1.00 88.81 206 GLY A O 1
ATOM 1596 N N . SER A 1 207 ? -17.227 -21.700 -1.658 1.00 95.31 207 SER A N 1
ATOM 1597 C CA . SER A 1 207 ? -17.480 -21.157 -0.320 1.00 95.31 207 SER A CA 1
ATOM 1598 C C . SER A 1 207 ? -16.171 -20.856 0.412 1.00 95.31 207 SER A C 1
ATOM 1600 O O . SER A 1 207 ? -15.084 -21.224 -0.038 1.00 95.31 207 SER A O 1
ATOM 1602 N N . TRP A 1 208 ? -16.254 -20.204 1.573 1.00 95.12 208 TRP A N 1
ATOM 1603 C CA . TRP A 1 208 ? -15.089 -19.982 2.435 1.00 95.12 208 TRP A CA 1
ATOM 1604 C C . TRP A 1 208 ? -14.584 -21.249 3.136 1.00 95.12 208 TRP A C 1
ATOM 1606 O O . TRP A 1 208 ? -13.441 -21.264 3.587 1.00 95.12 208 TRP A O 1
ATOM 1616 N N . ALA A 1 209 ? -15.407 -22.296 3.226 1.00 93.94 209 ALA A N 1
ATOM 1617 C CA . ALA A 1 209 ? -14.995 -23.600 3.745 1.00 93.94 209 ALA A CA 1
ATOM 1618 C C . ALA A 1 209 ? -14.296 -24.462 2.675 1.00 93.94 209 ALA A C 1
ATOM 1620 O O . ALA A 1 209 ? -13.590 -25.410 3.009 1.00 93.94 209 ALA A O 1
ATOM 1621 N N . ALA A 1 210 ? -14.462 -24.124 1.392 1.00 95.75 210 ALA A N 1
ATOM 1622 C CA . ALA A 1 210 ? -13.901 -24.884 0.285 1.00 95.75 210 ALA A CA 1
ATOM 1623 C C . ALA A 1 210 ? -12.383 -24.683 0.112 1.00 95.75 210 ALA A C 1
ATOM 1625 O O . ALA A 1 210 ? -11.773 -23.724 0.604 1.00 95.75 210 ALA A O 1
ATOM 1626 N N . LYS A 1 211 ? -11.771 -25.586 -0.662 1.00 97.00 211 LYS A N 1
ATOM 1627 C CA . LYS A 1 211 ? -10.413 -25.428 -1.195 1.00 97.00 211 LYS A CA 1
ATOM 1628 C C . LYS A 1 211 ? -10.449 -24.777 -2.580 1.00 97.00 211 LYS A C 1
ATOM 1630 O O . LYS A 1 211 ? -11.399 -24.954 -3.335 1.00 97.00 211 LYS A O 1
ATOM 1635 N N . VAL A 1 212 ? -9.382 -24.066 -2.929 1.00 97.62 212 VAL A N 1
ATOM 1636 C CA . VAL A 1 212 ? -9.140 -23.519 -4.271 1.00 97.62 212 VAL A CA 1
ATOM 1637 C C . VAL A 1 212 ? -7.843 -24.083 -4.834 1.00 97.62 212 VAL A C 1
ATOM 1639 O O . VAL A 1 212 ? -6.879 -24.304 -4.097 1.00 97.62 212 VAL A O 1
ATOM 1642 N N . LYS A 1 213 ? -7.804 -24.318 -6.146 1.00 97.06 213 LYS A N 1
ATOM 1643 C CA . LYS A 1 213 ? -6.605 -24.817 -6.822 1.00 97.06 213 LYS A CA 1
ATOM 1644 C C . LYS A 1 213 ? -5.695 -23.656 -7.211 1.00 97.06 213 LYS A C 1
ATOM 1646 O O . LYS A 1 213 ? -6.084 -22.792 -7.994 1.00 97.06 213 LYS A O 1
ATOM 1651 N N . LEU A 1 214 ? -4.467 -23.649 -6.700 1.00 97.94 214 LEU A N 1
ATOM 1652 C CA . LEU A 1 214 ? -3.472 -22.643 -7.068 1.00 97.94 214 LEU A CA 1
ATOM 1653 C C . LEU A 1 214 ? -2.847 -22.943 -8.439 1.00 97.94 214 LEU A C 1
ATOM 1655 O O . LEU A 1 214 ? -2.484 -24.083 -8.754 1.00 97.94 214 LEU A O 1
ATOM 1659 N N . SER A 1 215 ? -2.682 -21.900 -9.259 1.00 96.44 215 SER A N 1
ATOM 1660 C CA . SER A 1 215 ? -1.934 -21.981 -10.519 1.00 96.44 215 SER A CA 1
ATOM 1661 C C . SER A 1 215 ? -0.442 -22.216 -10.245 1.00 96.44 215 SER A C 1
ATOM 1663 O O . SER A 1 215 ? 0.064 -21.923 -9.161 1.00 96.44 215 SER A O 1
ATOM 1665 N N . ASN A 1 216 ? 0.305 -22.717 -11.232 1.00 96.81 216 ASN A N 1
ATOM 1666 C CA . ASN A 1 216 ? 1.762 -22.846 -11.090 1.00 96.81 216 ASN A CA 1
ATOM 1667 C C . ASN A 1 216 ? 2.430 -21.482 -10.848 1.00 96.81 216 ASN A C 1
ATOM 1669 O O . ASN A 1 216 ? 3.419 -21.401 -10.122 1.00 96.81 216 ASN A O 1
ATOM 1673 N N . GLN A 1 217 ? 1.872 -20.409 -11.420 1.00 96.38 217 GLN A N 1
ATOM 1674 C CA . GLN A 1 217 ? 2.344 -19.052 -11.170 1.00 96.38 217 GLN A CA 1
ATOM 1675 C C . GLN A 1 217 ? 2.062 -18.613 -9.729 1.00 96.38 217 GLN A C 1
ATOM 1677 O O . GLN A 1 217 ? 2.973 -18.111 -9.079 1.00 96.38 217 GLN A O 1
ATOM 1682 N N . ALA A 1 218 ? 0.863 -18.879 -9.198 1.00 97.25 218 ALA A N 1
ATOM 1683 C CA . ALA A 1 218 ? 0.537 -18.610 -7.798 1.00 97.25 218 ALA A CA 1
ATOM 1684 C C . ALA A 1 218 ? 1.522 -19.310 -6.854 1.00 97.25 218 ALA A C 1
ATOM 1686 O O . ALA A 1 218 ? 2.037 -18.697 -5.931 1.00 97.25 218 ALA A O 1
ATOM 1687 N N . VAL A 1 219 ? 1.850 -20.580 -7.111 1.00 98.38 219 VAL A N 1
ATOM 1688 C CA . VAL A 1 219 ? 2.817 -21.322 -6.286 1.00 98.38 219 VAL A CA 1
ATOM 1689 C C . VAL A 1 219 ? 4.209 -20.678 -6.328 1.00 98.38 219 VAL A C 1
ATOM 1691 O O . VAL A 1 219 ? 4.862 -20.582 -5.290 1.00 98.38 219 VAL A O 1
ATOM 1694 N N . ARG A 1 220 ? 4.669 -20.202 -7.495 1.00 97.50 220 ARG A N 1
ATOM 1695 C CA . ARG A 1 220 ? 5.942 -19.461 -7.613 1.00 97.50 220 ARG A CA 1
ATOM 1696 C C . ARG A 1 220 ? 5.913 -18.166 -6.801 1.00 97.50 220 ARG A C 1
ATOM 1698 O O . ARG A 1 220 ? 6.855 -17.899 -6.060 1.00 97.50 220 ARG A O 1
ATOM 1705 N N . ASP A 1 221 ? 4.822 -17.415 -6.899 1.00 97.38 221 ASP A N 1
ATOM 1706 C CA . ASP A 1 221 ? 4.608 -16.172 -6.159 1.00 97.38 221 ASP A CA 1
ATOM 1707 C C . ASP A 1 221 ? 4.605 -16.428 -4.636 1.00 97.38 221 ASP A C 1
ATOM 1709 O O . ASP A 1 221 ? 5.285 -15.730 -3.887 1.00 97.38 221 ASP A O 1
ATOM 1713 N N . VAL A 1 222 ? 3.945 -17.494 -4.168 1.00 98.62 222 VAL A N 1
ATOM 1714 C CA . VAL A 1 222 ? 3.938 -17.882 -2.745 1.00 98.62 222 VAL A CA 1
ATOM 1715 C C . VAL A 1 222 ? 5.332 -18.288 -2.255 1.00 98.62 222 VAL A C 1
ATOM 1717 O O . VAL A 1 222 ? 5.719 -17.901 -1.155 1.00 98.62 222 VAL A O 1
ATOM 1720 N N . ARG A 1 223 ? 6.122 -19.030 -3.048 1.00 98.44 223 ARG A N 1
ATOM 1721 C CA . ARG A 1 223 ? 7.517 -19.369 -2.685 1.00 98.44 223 ARG A CA 1
ATOM 1722 C C . ARG A 1 223 ? 8.361 -18.121 -2.463 1.00 98.44 223 ARG A C 1
ATOM 1724 O O . ARG A 1 223 ? 9.137 -18.052 -1.514 1.00 98.44 223 ARG A O 1
ATOM 1731 N N . LEU A 1 224 ? 8.171 -17.123 -3.313 1.00 97.50 224 LEU A N 1
ATOM 1732 C CA . LEU A 1 224 ? 8.852 -15.844 -3.203 1.00 97.50 224 LEU A CA 1
ATOM 1733 C C . LEU A 1 224 ? 8.402 -15.049 -1.973 1.00 97.50 224 LEU A C 1
ATOM 1735 O O . LEU A 1 224 ? 9.251 -14.502 -1.275 1.00 97.50 224 LEU A O 1
ATOM 1739 N N . LEU A 1 225 ? 7.107 -15.050 -1.649 1.00 98.19 225 LEU A N 1
ATOM 1740 C CA . LEU A 1 225 ? 6.596 -14.463 -0.404 1.00 98.19 225 LEU A CA 1
ATOM 1741 C C . LEU A 1 225 ? 7.107 -15.194 0.849 1.00 98.19 225 LEU A C 1
ATOM 1743 O O . LEU A 1 225 ? 7.362 -14.556 1.865 1.00 98.19 225 LEU A O 1
ATOM 1747 N N . ALA A 1 226 ? 7.308 -16.513 0.787 1.00 98.50 226 ALA A N 1
ATOM 1748 C CA . ALA A 1 226 ? 7.888 -17.286 1.887 1.00 98.50 226 ALA A CA 1
ATOM 1749 C C . ALA A 1 226 ? 9.371 -16.946 2.131 1.00 98.50 226 ALA A C 1
ATOM 1751 O O . ALA A 1 226 ? 9.828 -16.972 3.276 1.00 98.50 226 ALA A O 1
ATOM 1752 N N . ALA A 1 227 ? 10.114 -16.610 1.071 1.00 97.56 227 ALA A N 1
ATOM 1753 C CA . ALA A 1 227 ? 11.492 -16.135 1.167 1.00 97.56 227 ALA A CA 1
ATOM 1754 C C . ALA A 1 227 ? 11.569 -14.657 1.594 1.00 97.56 227 ALA A C 1
ATOM 1756 O O . ALA A 1 227 ? 12.392 -14.314 2.443 1.00 97.56 227 ALA A O 1
ATOM 1757 N N . PHE A 1 228 ? 10.699 -13.812 1.028 1.00 96.94 228 PHE A N 1
ATOM 1758 C CA . PHE A 1 228 ? 10.637 -12.349 1.148 1.00 96.94 228 PHE A CA 1
ATOM 1759 C C . PHE A 1 228 ? 12.037 -11.698 1.214 1.00 96.94 228 PHE A C 1
ATOM 1761 O O . PHE A 1 228 ? 12.542 -11.419 2.310 1.00 96.94 228 PHE A O 1
ATOM 1768 N N . PRO A 1 229 ? 12.704 -11.498 0.060 1.00 94.88 229 PRO A N 1
ATOM 1769 C CA . PRO A 1 229 ? 13.982 -10.797 -0.021 1.00 94.88 229 PRO A CA 1
ATOM 1770 C C . PRO A 1 229 ? 13.964 -9.458 0.723 1.00 94.88 229 PRO A C 1
ATOM 1772 O O . PRO A 1 229 ? 13.047 -8.662 0.543 1.00 94.88 229 PRO A O 1
ATOM 1775 N N . ARG A 1 230 ? 15.014 -9.168 1.506 1.00 93.00 230 ARG A N 1
ATOM 1776 C CA . ARG A 1 230 ? 15.113 -7.920 2.293 1.00 93.00 230 ARG A CA 1
ATOM 1777 C C . ARG A 1 230 ? 14.930 -6.658 1.444 1.00 93.00 230 ARG A C 1
ATOM 1779 O O . ARG A 1 230 ? 14.276 -5.727 1.887 1.00 93.00 230 ARG A O 1
ATOM 1786 N N . ARG A 1 231 ? 15.429 -6.667 0.201 1.00 92.00 231 ARG A N 1
ATOM 1787 C CA . ARG A 1 231 ? 15.314 -5.549 -0.756 1.00 92.00 231 ARG A CA 1
ATOM 1788 C C . ARG A 1 231 ? 13.877 -5.164 -1.138 1.00 92.00 231 ARG A C 1
ATOM 1790 O O . ARG A 1 231 ? 13.692 -4.144 -1.781 1.00 92.00 231 ARG A O 1
ATOM 1797 N N . TRP A 1 232 ? 12.886 -5.998 -0.826 1.00 94.25 232 TRP A N 1
ATOM 1798 C CA . TRP A 1 232 ? 11.472 -5.700 -1.081 1.00 94.25 232 TRP A CA 1
ATOM 1799 C C . TRP A 1 232 ? 10.817 -4.891 0.032 1.00 94.25 232 TRP A C 1
ATOM 1801 O O . TRP A 1 232 ? 9.696 -4.423 -0.147 1.00 94.25 232 TRP A O 1
ATOM 1811 N N . ASN A 1 233 ? 11.491 -4.752 1.174 1.00 96.19 233 ASN A N 1
ATOM 1812 C CA . ASN A 1 233 ? 11.043 -3.883 2.241 1.00 96.19 233 ASN A CA 1
ATOM 1813 C C . ASN A 1 233 ? 11.549 -2.460 1.985 1.00 96.19 233 ASN A C 1
ATOM 1815 O O . ASN A 1 233 ? 12.742 -2.201 2.135 1.00 96.19 233 ASN A O 1
ATOM 1819 N N . GLY A 1 234 ? 10.647 -1.566 1.594 1.00 94.50 234 GLY A N 1
ATOM 1820 C CA . GLY A 1 234 ? 10.976 -0.179 1.305 1.00 94.50 234 GLY A CA 1
ATOM 1821 C C . GLY A 1 234 ? 10.284 0.314 0.046 1.00 94.50 234 GLY A C 1
ATOM 1822 O O . GLY A 1 234 ? 10.397 -0.283 -1.025 1.00 94.50 234 GLY A O 1
ATOM 1823 N N . SER A 1 235 ? 9.600 1.443 0.165 1.00 93.06 235 SER A N 1
ATOM 1824 C CA . SER A 1 235 ? 9.109 2.209 -0.977 1.00 93.06 235 SER A CA 1
ATOM 1825 C C . SER A 1 235 ? 9.093 3.686 -0.618 1.00 93.06 235 SER A C 1
ATOM 1827 O O . SER A 1 235 ? 8.798 4.039 0.521 1.00 93.06 235 SER A O 1
ATOM 1829 N N . CYS A 1 236 ? 9.409 4.550 -1.579 1.00 92.62 236 CYS A N 1
ATOM 1830 C CA . CYS A 1 236 ? 9.472 5.987 -1.346 1.00 92.62 236 CYS A CA 1
ATOM 1831 C C . CYS A 1 236 ? 8.095 6.547 -0.951 1.00 92.62 236 CYS A C 1
ATOM 1833 O O . CYS A 1 236 ? 7.075 6.173 -1.537 1.00 92.62 236 CYS A O 1
ATOM 1835 N N . ILE A 1 237 ? 8.079 7.452 0.029 1.00 92.56 237 ILE A N 1
ATOM 1836 C CA . ILE A 1 237 ? 6.897 8.236 0.414 1.00 92.56 237 ILE A CA 1
ATOM 1837 C C . ILE A 1 237 ? 6.573 9.239 -0.696 1.00 92.56 237 ILE A C 1
ATOM 1839 O O . ILE A 1 237 ? 5.417 9.400 -1.088 1.00 92.56 237 ILE A O 1
ATOM 1843 N N . TRP A 1 238 ? 7.614 9.892 -1.210 1.00 90.19 238 TRP A N 1
ATOM 1844 C CA . TRP A 1 238 ? 7.531 10.8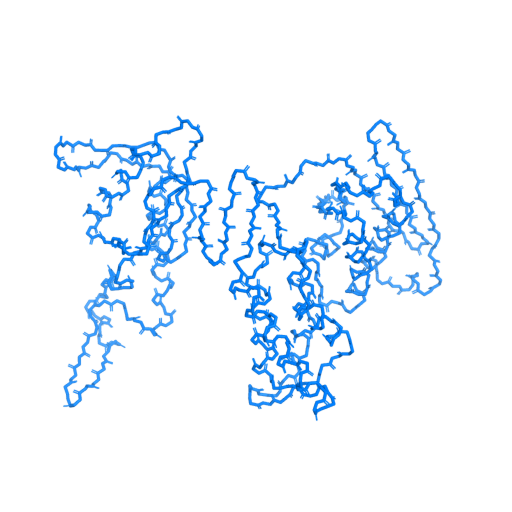68 -2.289 1.00 90.19 238 TRP A CA 1
ATOM 1845 C C . TRP A 1 238 ? 8.051 10.265 -3.594 1.00 90.19 238 TRP A C 1
ATOM 1847 O O . TRP A 1 238 ? 8.912 9.382 -3.554 1.00 90.19 238 TRP A O 1
ATOM 1857 N N . PRO A 1 239 ? 7.561 10.718 -4.759 1.00 85.56 239 PRO A N 1
ATOM 1858 C CA . PRO A 1 239 ? 8.143 10.326 -6.034 1.00 85.56 239 PRO A CA 1
ATOM 1859 C C . PRO A 1 239 ? 9.654 10.615 -6.044 1.00 85.56 239 PRO A C 1
ATOM 1861 O O . PRO A 1 239 ? 10.049 11.746 -5.756 1.00 85.56 239 PRO A O 1
ATOM 1864 N N . PRO A 1 240 ? 10.506 9.618 -6.333 1.00 86.44 240 PRO A N 1
ATOM 1865 C CA . PRO A 1 240 ? 11.942 9.839 -6.399 1.00 86.44 240 PRO A CA 1
ATOM 1866 C C . PRO A 1 240 ? 12.297 10.707 -7.612 1.00 86.44 240 PRO A C 1
ATOM 1868 O O . PRO A 1 240 ? 11.591 10.689 -8.623 1.00 86.44 240 PRO A O 1
ATOM 1871 N N . ALA A 1 241 ? 13.413 11.434 -7.525 1.00 90.38 241 ALA A N 1
ATOM 1872 C CA . ALA A 1 241 ? 13.916 12.230 -8.639 1.00 90.38 241 ALA A CA 1
ATOM 1873 C C . ALA A 1 241 ? 14.185 11.334 -9.858 1.00 90.38 241 ALA A C 1
ATOM 1875 O O . ALA A 1 241 ? 14.903 10.335 -9.771 1.00 90.38 241 ALA A O 1
ATOM 1876 N N . VAL A 1 242 ? 13.581 11.690 -10.989 1.00 93.25 242 VAL A N 1
ATOM 1877 C CA . VAL A 1 242 ? 13.711 10.952 -12.245 1.00 93.25 242 VAL A CA 1
ATOM 1878 C C . VAL A 1 242 ? 15.107 11.177 -12.810 1.00 93.25 242 VAL A C 1
ATOM 1880 O O . VAL A 1 242 ? 15.513 12.315 -13.025 1.00 93.25 242 VAL A O 1
ATOM 1883 N N . SER A 1 243 ? 15.838 10.095 -13.079 1.00 94.31 243 SER A N 1
ATOM 1884 C CA . SER A 1 243 ? 17.172 10.169 -13.682 1.00 94.31 243 SER A CA 1
ATOM 1885 C C . SER A 1 243 ? 17.183 9.782 -15.159 1.00 94.31 243 SER A C 1
ATOM 1887 O O . SER A 1 243 ? 18.133 10.114 -15.872 1.00 94.31 243 SER A O 1
ATOM 1889 N N . ARG A 1 244 ? 16.154 9.073 -15.636 1.00 95.75 244 ARG A N 1
ATOM 1890 C CA . ARG A 1 244 ? 15.984 8.647 -17.032 1.00 95.75 244 ARG A CA 1
ATOM 1891 C C . ARG A 1 244 ? 14.522 8.753 -17.438 1.00 95.75 244 ARG A C 1
ATOM 1893 O O . ARG A 1 244 ? 13.647 8.516 -16.610 1.00 95.75 244 ARG A O 1
ATOM 1900 N N . VAL A 1 245 ? 14.262 9.002 -18.715 1.00 96.75 245 VAL A N 1
ATOM 1901 C CA . VAL A 1 245 ? 12.902 8.966 -19.272 1.00 96.75 245 VAL A CA 1
ATOM 1902 C C . VAL A 1 245 ? 12.864 7.964 -20.412 1.00 96.75 245 VAL A C 1
ATOM 1904 O O . VAL A 1 245 ? 13.731 7.979 -21.282 1.00 96.75 245 VAL A O 1
ATOM 1907 N N . VAL A 1 246 ? 11.870 7.084 -20.404 1.00 96.81 246 VAL A N 1
ATOM 1908 C CA . VAL A 1 246 ? 11.586 6.154 -21.494 1.00 96.81 246 VAL A CA 1
ATOM 1909 C C . VAL A 1 246 ? 10.207 6.480 -22.038 1.00 96.81 246 VAL A C 1
ATOM 1911 O O . VAL A 1 246 ? 9.207 6.340 -21.335 1.00 96.81 246 VAL A O 1
ATOM 1914 N N . ILE A 1 247 ? 10.172 6.902 -23.294 1.00 96.06 247 ILE A N 1
ATOM 1915 C CA . ILE A 1 247 ? 8.954 7.133 -24.064 1.00 96.06 247 ILE A CA 1
ATOM 1916 C C . ILE A 1 247 ? 8.828 5.964 -25.024 1.00 96.06 247 ILE A C 1
ATOM 1918 O O . ILE A 1 247 ? 9.790 5.640 -25.720 1.00 96.06 247 ILE A O 1
ATOM 1922 N N . THR A 1 248 ? 7.675 5.308 -25.046 1.00 94.50 248 THR A N 1
ATOM 1923 C CA . THR A 1 248 ? 7.429 4.184 -25.951 1.00 94.50 248 THR A CA 1
ATOM 1924 C C . THR A 1 248 ? 6.164 4.395 -26.742 1.00 94.50 248 THR A C 1
ATOM 1926 O O . THR A 1 248 ? 5.196 4.909 -26.196 1.00 94.50 248 THR A O 1
ATOM 1929 N N . ASP A 1 249 ? 6.168 3.893 -27.96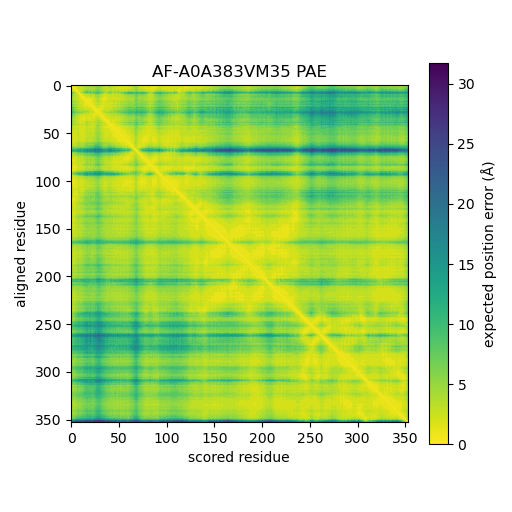8 1.00 91.69 249 ASP A N 1
ATOM 1930 C CA . ASP A 1 249 ? 4.990 3.824 -28.817 1.00 91.69 249 ASP A CA 1
ATOM 1931 C C . ASP A 1 249 ? 4.901 2.439 -29.480 1.00 91.69 249 ASP A C 1
ATOM 1933 O O . ASP A 1 249 ? 5.908 1.740 -29.673 1.00 91.69 249 ASP A O 1
ATOM 1937 N N . ALA A 1 250 ? 3.681 2.014 -29.784 1.00 92.50 250 ALA A N 1
ATOM 1938 C CA . ALA A 1 250 ? 3.362 0.726 -30.368 1.00 92.50 250 ALA A CA 1
ATOM 1939 C C . ALA A 1 250 ? 2.383 0.892 -31.534 1.00 92.50 250 ALA A C 1
ATOM 1941 O O . ALA A 1 250 ? 1.254 1.332 -31.357 1.00 92.50 250 ALA A O 1
ATOM 1942 N N . SER A 1 251 ? 2.777 0.411 -32.711 1.00 92.06 251 SER A N 1
ATOM 1943 C CA . SER A 1 251 ? 1.915 0.339 -33.892 1.00 92.06 251 SER A CA 1
ATOM 1944 C C . SER A 1 251 ? 1.424 -1.091 -34.141 1.00 92.06 251 SER A C 1
ATOM 1946 O O . SER A 1 251 ? 1.711 -2.023 -33.378 1.00 92.06 251 SER A O 1
ATOM 1948 N N . ASP A 1 252 ? 0.693 -1.302 -35.236 1.00 91.56 252 ASP A N 1
ATOM 1949 C CA . ASP A 1 252 ? 0.299 -2.644 -35.682 1.00 91.56 252 ASP A CA 1
ATOM 1950 C C . ASP A 1 252 ? 1.483 -3.484 -36.196 1.00 91.56 252 ASP A C 1
ATOM 1952 O O . ASP A 1 252 ? 1.440 -4.719 -36.158 1.00 91.56 252 ASP A O 1
ATOM 1956 N N . GLU A 1 253 ? 2.576 -2.844 -36.622 1.00 92.94 253 GLU A N 1
ATOM 1957 C CA . GLU A 1 253 ? 3.729 -3.527 -37.216 1.00 92.94 253 GLU A CA 1
ATOM 1958 C C . GLU A 1 253 ? 4.911 -3.711 -36.265 1.00 92.94 253 GLU A C 1
ATOM 1960 O O . GLU A 1 253 ? 5.639 -4.711 -36.365 1.00 92.94 253 GLU A O 1
ATOM 1965 N N . GLY A 1 254 ? 5.111 -2.770 -35.344 1.00 94.44 254 GLY A N 1
ATOM 1966 C CA . GLY A 1 254 ? 6.269 -2.754 -34.462 1.00 94.44 254 GLY A CA 1
ATOM 1967 C C . GLY A 1 254 ? 6.138 -1.804 -33.279 1.00 94.44 254 GLY A C 1
ATOM 1968 O O . GLY A 1 254 ? 5.056 -1.333 -32.938 1.00 94.44 254 GLY A O 1
ATOM 1969 N N . TRP A 1 255 ? 7.273 -1.550 -32.644 1.00 95.19 255 TRP A N 1
ATOM 1970 C CA . TRP A 1 255 ? 7.412 -0.608 -31.542 1.00 95.19 255 TRP A CA 1
ATOM 1971 C C . TRP A 1 255 ? 8.595 0.315 -31.770 1.00 95.19 255 TRP A C 1
ATOM 1973 O O . TRP A 1 255 ? 9.579 -0.065 -32.413 1.00 95.19 255 TRP A O 1
ATOM 1983 N N . GLY A 1 256 ? 8.495 1.492 -31.167 1.00 95.31 256 GLY A N 1
ATOM 1984 C CA . GLY A 1 256 ? 9.568 2.463 -31.051 1.00 95.31 256 GLY A CA 1
ATOM 1985 C C . GLY A 1 256 ? 9.733 2.904 -29.602 1.00 95.31 256 GLY A C 1
ATOM 1986 O O . GLY A 1 256 ? 8.803 2.833 -28.796 1.00 95.31 256 GLY A O 1
ATOM 1987 N N . ALA A 1 257 ? 10.937 3.339 -29.257 1.00 96.00 257 ALA A N 1
ATOM 1988 C CA . ALA A 1 257 ? 11.224 3.942 -27.973 1.00 96.00 257 ALA A CA 1
ATOM 1989 C C . ALA A 1 257 ? 12.321 5.001 -28.074 1.00 96.00 257 ALA A C 1
ATOM 1991 O O . ALA A 1 257 ? 13.320 4.812 -28.772 1.00 96.00 257 ALA A O 1
ATOM 1992 N N . LEU A 1 258 ? 12.148 6.072 -27.303 1.00 96.56 258 LEU A N 1
ATOM 1993 C CA . LEU A 1 258 ? 13.164 7.078 -27.023 1.00 96.56 258 LEU A CA 1
ATOM 1994 C C . LEU A 1 258 ? 13.573 6.953 -25.555 1.00 96.56 258 LEU A C 1
ATOM 1996 O O . LEU A 1 258 ? 12.727 6.986 -24.659 1.00 96.56 258 LEU A O 1
ATOM 2000 N N . ILE A 1 259 ? 14.870 6.784 -25.308 1.00 96.31 259 ILE A N 1
ATOM 2001 C CA . ILE A 1 259 ? 15.446 6.713 -23.966 1.00 96.31 259 ILE A CA 1
ATOM 2002 C C . ILE A 1 259 ? 16.330 7.935 -23.747 1.00 96.31 259 ILE A C 1
ATOM 2004 O O . ILE A 1 259 ? 17.407 8.044 -24.330 1.00 96.31 259 ILE A O 1
ATOM 2008 N N . HIS A 1 260 ? 15.891 8.824 -22.864 1.00 95.69 260 HIS A N 1
ATOM 2009 C CA . HIS A 1 260 ? 16.648 9.993 -22.437 1.00 95.69 260 HIS A CA 1
ATOM 2010 C C . HIS A 1 260 ? 17.529 9.626 -21.239 1.00 95.69 260 HIS A C 1
ATOM 2012 O O . HIS A 1 260 ? 17.035 9.215 -20.181 1.00 95.69 260 HIS A O 1
ATOM 2018 N N . ALA A 1 261 ? 18.842 9.780 -21.407 1.00 91.25 261 ALA A N 1
ATOM 2019 C CA . ALA A 1 261 ? 19.860 9.523 -20.399 1.00 91.25 261 ALA A CA 1
ATOM 2020 C C . ALA A 1 261 ? 20.814 10.720 -20.286 1.00 91.25 261 ALA A C 1
ATOM 2022 O O . ALA A 1 261 ? 21.866 10.762 -20.922 1.00 91.25 261 ALA A O 1
ATOM 2023 N N . GLY A 1 262 ? 20.432 11.709 -19.472 1.00 85.94 262 GLY A N 1
ATOM 2024 C CA . GLY A 1 262 ? 21.140 12.989 -19.415 1.00 85.94 262 GLY A CA 1
ATOM 2025 C C . GLY A 1 262 ? 21.002 13.737 -20.742 1.00 85.94 262 GLY A C 1
ATOM 2026 O O . GLY A 1 262 ? 19.891 13.896 -21.240 1.00 85.94 262 GLY A O 1
ATOM 2027 N N . SER A 1 263 ? 22.124 14.155 -21.329 1.00 86.62 263 SER A N 1
ATOM 2028 C CA . SER A 1 263 ? 22.167 14.801 -22.649 1.00 86.62 263 SER A CA 1
ATOM 2029 C C . SER A 1 263 ? 22.042 13.825 -23.825 1.00 86.62 263 SER A C 1
ATOM 2031 O O . SER A 1 263 ? 21.873 14.256 -24.962 1.00 86.62 263 SER A O 1
ATOM 2033 N N . SER A 1 264 ? 22.133 12.515 -23.580 1.00 90.19 264 SER A N 1
ATOM 2034 C CA . SER A 1 264 ? 22.058 11.497 -24.630 1.00 90.19 264 SER A CA 1
ATOM 2035 C C . SER A 1 264 ? 20.627 11.013 -24.842 1.00 90.19 264 SER A C 1
ATOM 2037 O O . SER A 1 264 ? 19.900 10.748 -23.881 1.00 90.19 264 SER A O 1
ATOM 2039 N N . VAL A 1 265 ? 20.249 10.824 -26.106 1.00 94.69 265 VAL A N 1
ATOM 2040 C CA . VAL A 1 265 ? 18.984 10.197 -26.501 1.00 94.69 265 VAL A CA 1
ATOM 2041 C C . VAL A 1 265 ? 19.298 8.945 -27.304 1.00 94.69 265 VAL A C 1
ATOM 2043 O O . VAL A 1 265 ? 19.962 9.007 -28.334 1.00 94.69 265 VAL A O 1
ATOM 2046 N N . LEU A 1 266 ? 18.830 7.796 -26.822 1.00 94.81 266 LEU A N 1
ATOM 2047 C CA . LEU A 1 266 ? 18.918 6.535 -27.548 1.00 94.81 266 LEU A CA 1
ATOM 2048 C C . LEU A 1 266 ? 17.572 6.248 -28.199 1.00 94.81 266 LEU A C 1
ATOM 2050 O O . LEU A 1 266 ? 16.543 6.251 -27.525 1.00 94.81 266 LEU A O 1
ATOM 2054 N N . GLN A 1 267 ? 17.595 5.934 -29.487 1.00 96.12 267 GLN A N 1
ATOM 2055 C CA . GLN A 1 267 ? 16.426 5.455 -30.206 1.00 96.12 267 GLN A CA 1
ATOM 2056 C C . GLN A 1 267 ? 16.515 3.940 -30.371 1.00 96.12 267 GLN A C 1
ATOM 2058 O O . GLN A 1 267 ? 17.560 3.394 -30.726 1.00 96.12 267 GLN A O 1
ATOM 2063 N N . GLN A 1 268 ? 15.417 3.253 -30.084 1.00 94.75 268 GLN A N 1
ATOM 2064 C CA . GLN A 1 268 ? 15.294 1.809 -30.243 1.00 94.75 268 GLN A CA 1
ATOM 2065 C C . GLN A 1 268 ? 13.992 1.501 -30.966 1.00 94.75 268 GLN A C 1
ATOM 2067 O O . GLN A 1 268 ? 12.970 2.129 -30.704 1.00 94.75 268 GLN A O 1
ATOM 2072 N N . GLN A 1 269 ? 14.018 0.526 -31.867 1.00 95.31 269 GLN A N 1
ATOM 2073 C CA . GLN A 1 269 ? 12.824 0.091 -32.578 1.00 95.31 269 GLN A CA 1
ATOM 2074 C C . GLN A 1 269 ? 12.912 -1.383 -32.949 1.00 95.31 269 GLN A C 1
ATOM 2076 O O . GLN A 1 269 ? 13.995 -1.967 -33.025 1.00 95.31 269 GLN A O 1
ATOM 2081 N N . GLY A 1 270 ? 11.764 -1.991 -33.216 1.00 94.75 270 GLY A N 1
ATOM 2082 C CA . GLY A 1 270 ? 11.720 -3.360 -33.705 1.00 94.75 270 GLY A CA 1
ATOM 2083 C C . GLY A 1 270 ? 10.357 -3.748 -34.250 1.00 94.75 270 GLY A C 1
ATOM 2084 O O . GLY A 1 270 ? 9.329 -3.186 -33.882 1.00 94.75 270 GLY A O 1
ATOM 2085 N N . ARG A 1 271 ? 10.340 -4.760 -35.119 1.00 96.12 271 ARG A N 1
ATOM 2086 C CA . ARG A 1 271 ? 9.099 -5.333 -35.649 1.00 96.12 271 ARG A CA 1
ATOM 2087 C C . ARG A 1 271 ? 8.501 -6.340 -34.675 1.00 96.12 271 ARG A C 1
ATOM 2089 O O . ARG A 1 271 ? 9.215 -7.073 -33.986 1.00 96.12 271 ARG A O 1
ATOM 2096 N N . TRP A 1 272 ? 7.177 -6.425 -34.654 1.00 94.94 272 TRP A N 1
ATOM 2097 C CA . TRP A 1 272 ? 6.479 -7.455 -33.902 1.00 94.94 272 TRP A CA 1
ATOM 2098 C C . TRP A 1 272 ? 6.666 -8.826 -34.536 1.00 94.94 272 TRP A C 1
ATOM 2100 O O . TRP A 1 272 ? 6.427 -9.013 -35.734 1.00 94.94 272 TRP A O 1
ATOM 2110 N N . ALA A 1 273 ? 6.971 -9.812 -33.693 1.00 92.19 273 ALA A N 1
ATOM 2111 C CA . ALA A 1 273 ? 6.795 -11.210 -34.056 1.00 92.19 273 ALA A CA 1
ATOM 2112 C C . ALA A 1 273 ? 5.313 -11.482 -34.407 1.00 92.19 273 ALA A C 1
ATOM 2114 O O . ALA A 1 273 ? 4.428 -10.865 -33.798 1.00 92.19 273 ALA A O 1
ATOM 2115 N N . PRO A 1 274 ? 5.008 -12.431 -35.314 1.00 90.06 274 PRO A N 1
ATOM 2116 C CA . PRO A 1 274 ? 3.646 -12.659 -35.813 1.00 90.06 274 PRO A CA 1
ATOM 2117 C C . PRO A 1 274 ? 2.582 -12.831 -34.717 1.00 90.06 274 PRO A C 1
ATOM 2119 O O . PRO A 1 274 ? 1.489 -12.277 -34.811 1.00 90.06 274 PRO A O 1
ATOM 2122 N N . GLY A 1 275 ? 2.911 -13.533 -33.628 1.00 89.94 275 GLY A N 1
ATOM 2123 C CA . GLY A 1 275 ? 1.991 -13.728 -32.502 1.00 89.94 275 GLY A CA 1
ATOM 2124 C C . GLY A 1 275 ? 1.683 -12.456 -31.701 1.00 89.94 275 GLY A C 1
ATOM 2125 O O . GLY A 1 275 ? 0.609 -12.367 -31.113 1.00 89.94 275 GLY A O 1
ATOM 2126 N N . MET A 1 276 ? 2.592 -11.472 -31.679 1.00 90.31 276 MET A N 1
ATOM 2127 C CA . MET A 1 276 ? 2.387 -10.197 -30.978 1.00 90.31 276 MET A CA 1
ATOM 2128 C C . MET A 1 276 ? 1.531 -9.228 -31.799 1.00 90.31 276 MET A C 1
ATOM 2130 O O . MET A 1 276 ? 0.737 -8.500 -31.215 1.00 90.31 276 MET A O 1
ATOM 2134 N N . ARG A 1 277 ? 1.608 -9.278 -33.138 1.00 89.19 277 ARG A N 1
ATOM 2135 C CA . ARG A 1 277 ? 0.753 -8.465 -34.026 1.00 89.19 277 ARG A CA 1
ATOM 2136 C C . ARG A 1 277 ? -0.734 -8.680 -33.746 1.00 89.19 277 ARG A C 1
ATOM 2138 O O . ARG A 1 277 ? -1.502 -7.732 -33.721 1.00 89.19 277 ARG A O 1
ATOM 2145 N N . ARG A 1 278 ? -1.122 -9.921 -33.441 1.00 90.12 278 ARG A N 1
ATOM 2146 C CA . ARG A 1 278 ? -2.510 -10.308 -33.125 1.00 90.12 278 ARG A CA 1
ATOM 2147 C C . ARG A 1 278 ? -2.953 -9.963 -31.699 1.00 90.12 278 ARG A C 1
ATOM 2149 O O . ARG A 1 278 ? -4.095 -10.233 -31.338 1.00 90.12 278 ARG A O 1
ATOM 2156 N N . LYS A 1 279 ? -2.059 -9.458 -30.845 1.00 91.62 279 LYS A N 1
ATOM 2157 C CA . LYS A 1 279 ? -2.418 -9.068 -29.479 1.00 91.62 279 LYS A CA 1
ATOM 2158 C C . LYS A 1 279 ? -3.087 -7.702 -29.479 1.00 91.62 279 LYS A C 1
ATOM 2160 O O . LYS A 1 279 ? -2.765 -6.850 -30.296 1.00 91.62 279 LYS A O 1
ATOM 2165 N N . HIS A 1 280 ? -3.990 -7.509 -28.521 1.00 90.88 280 HIS A N 1
ATOM 2166 C CA . HIS A 1 280 ? -4.650 -6.229 -28.288 1.00 90.88 280 HIS A CA 1
ATOM 2167 C C . HIS A 1 280 ? -3.618 -5.104 -28.111 1.00 90.88 280 HIS A C 1
ATOM 2169 O O . HIS A 1 280 ? -2.584 -5.333 -27.479 1.00 90.88 280 HIS A O 1
ATOM 2175 N N . ILE A 1 281 ? -3.926 -3.896 -28.592 1.00 90.50 281 ILE A N 1
ATOM 2176 C CA . ILE A 1 281 ? -3.023 -2.733 -28.562 1.00 90.50 281 ILE A CA 1
ATOM 2177 C C . ILE A 1 281 ? -2.389 -2.503 -27.178 1.00 90.50 281 ILE A C 1
ATOM 2179 O O . ILE A 1 281 ? -1.169 -2.509 -27.071 1.00 90.50 281 ILE A O 1
ATOM 2183 N N . MET A 1 282 ? -3.188 -2.516 -26.104 1.00 91.06 282 MET A N 1
ATOM 2184 C CA . MET A 1 282 ? -2.715 -2.460 -24.704 1.00 91.06 282 MET A CA 1
ATOM 2185 C C . MET A 1 282 ? -1.573 -3.437 -24.350 1.00 91.06 282 MET A C 1
ATOM 2187 O O . MET A 1 282 ? -0.697 -3.139 -23.539 1.00 91.06 282 MET A O 1
ATOM 2191 N N . VAL A 1 283 ? -1.584 -4.652 -24.913 1.00 93.38 283 VAL A N 1
ATOM 2192 C CA . VAL A 1 283 ? -0.522 -5.649 -24.685 1.00 93.38 283 VAL A CA 1
ATOM 2193 C C . VAL A 1 283 ? 0.739 -5.265 -25.452 1.00 93.38 283 VAL A C 1
ATOM 2195 O O . VAL A 1 283 ? 1.838 -5.475 -24.940 1.00 93.38 283 VAL A O 1
ATOM 2198 N N . ARG A 1 284 ? 0.583 -4.717 -26.662 1.00 93.62 284 ARG A N 1
ATOM 2199 C CA . ARG A 1 284 ? 1.688 -4.260 -27.511 1.00 93.62 284 ARG A CA 1
ATOM 2200 C C . ARG A 1 284 ? 2.366 -3.022 -26.925 1.00 93.62 284 ARG A C 1
ATOM 2202 O O . ARG A 1 284 ? 3.587 -3.015 -26.857 1.00 93.62 284 ARG A O 1
ATOM 2209 N N . GLU A 1 285 ? 1.615 -2.067 -26.382 1.00 93.06 285 GLU A N 1
ATOM 2210 C CA . GLU A 1 285 ? 2.161 -0.901 -25.663 1.00 93.06 285 GLU A CA 1
ATOM 2211 C C . GLU A 1 285 ? 3.004 -1.323 -24.449 1.00 93.06 285 GLU A C 1
ATOM 2213 O O . GLU A 1 285 ? 4.171 -0.956 -24.329 1.00 93.06 285 GLU A O 1
ATOM 2218 N N . LEU A 1 286 ? 2.481 -2.198 -23.577 1.00 94.19 286 LEU A N 1
ATOM 2219 C CA . LEU A 1 286 ? 3.285 -2.741 -22.472 1.00 94.19 286 LEU A CA 1
ATOM 2220 C C . LEU A 1 286 ? 4.485 -3.558 -22.974 1.00 94.19 286 LEU A C 1
ATOM 2222 O O . LEU A 1 286 ? 5.535 -3.592 -22.327 1.00 94.19 286 LEU A O 1
ATOM 2226 N N . ALA A 1 287 ? 4.353 -4.254 -24.104 1.00 95.25 287 ALA A N 1
ATOM 2227 C CA . ALA A 1 287 ? 5.469 -4.984 -24.693 1.00 95.25 287 ALA A CA 1
ATOM 2228 C C . ALA A 1 287 ? 6.551 -4.032 -25.224 1.00 95.25 287 ALA A C 1
ATOM 2230 O O . ALA A 1 287 ? 7.731 -4.345 -25.058 1.00 95.25 287 ALA A O 1
ATOM 2231 N N . ALA A 1 288 ? 6.174 -2.877 -25.780 1.00 95.12 288 ALA A N 1
ATOM 2232 C CA . ALA A 1 288 ? 7.097 -1.821 -26.183 1.00 95.12 288 ALA A CA 1
ATOM 2233 C C . ALA A 1 288 ? 7.903 -1.329 -24.975 1.00 95.12 288 ALA A C 1
ATOM 2235 O O . ALA A 1 288 ? 9.132 -1.339 -25.029 1.00 95.12 288 ALA A O 1
ATOM 2236 N N . VAL A 1 289 ? 7.245 -1.057 -23.838 1.00 95.75 289 VAL A N 1
ATOM 2237 C CA . VAL A 1 289 ? 7.928 -0.736 -22.568 1.00 95.75 289 VAL A CA 1
ATOM 2238 C C . VAL A 1 289 ? 8.917 -1.834 -22.180 1.00 95.75 289 VAL A C 1
ATOM 2240 O O . VAL A 1 289 ? 10.086 -1.565 -21.904 1.00 95.75 289 VAL A O 1
ATOM 2243 N N . HIS A 1 290 ? 8.487 -3.099 -22.189 1.00 96.44 290 HIS A N 1
ATOM 2244 C CA . HIS A 1 290 ? 9.372 -4.213 -21.854 1.00 96.44 290 HIS A CA 1
ATOM 2245 C C . HIS A 1 290 ? 10.612 -4.273 -22.759 1.00 96.44 290 HIS A C 1
ATOM 2247 O O . HIS A 1 290 ? 11.720 -4.512 -22.268 1.00 96.44 290 HIS A O 1
ATOM 2253 N N . PHE A 1 291 ? 10.434 -4.087 -24.066 1.00 95.81 291 PHE A N 1
ATOM 2254 C CA . PHE A 1 291 ? 11.527 -4.151 -25.025 1.00 95.81 291 PHE A CA 1
ATOM 2255 C C . PHE A 1 291 ? 12.458 -2.946 -24.939 1.00 95.81 291 PHE A C 1
ATOM 2257 O O . PHE A 1 291 ? 13.671 -3.157 -24.945 1.00 95.81 291 PHE A O 1
ATOM 2264 N N . ALA A 1 292 ? 11.927 -1.741 -24.737 1.00 95.50 292 ALA A N 1
ATOM 2265 C CA . ALA A 1 292 ? 12.707 -0.533 -24.496 1.00 95.50 292 ALA A CA 1
ATOM 2266 C C . ALA A 1 292 ? 13.612 -0.689 -23.266 1.00 95.50 292 ALA A C 1
ATOM 2268 O O . ALA A 1 292 ? 14.830 -0.533 -23.357 1.00 95.50 292 ALA A O 1
ATOM 2269 N N . LEU A 1 293 ? 13.038 -1.113 -22.133 1.00 96.31 293 LEU A N 1
ATOM 2270 C CA . LEU A 1 293 ? 13.793 -1.338 -20.898 1.00 96.31 293 LEU A CA 1
ATOM 2271 C C . LEU A 1 293 ? 14.860 -2.426 -21.059 1.00 96.31 293 LEU A C 1
ATOM 2273 O O . LEU A 1 293 ? 15.936 -2.347 -20.467 1.00 96.31 293 LEU A O 1
ATOM 2277 N N . ARG A 1 294 ? 14.563 -3.470 -21.841 1.00 95.81 294 ARG A N 1
ATOM 2278 C CA . ARG A 1 294 ? 15.505 -4.565 -22.091 1.00 95.81 294 ARG A CA 1
ATOM 2279 C C . ARG A 1 294 ? 16.663 -4.120 -22.983 1.00 95.81 294 ARG A C 1
ATOM 2281 O O . ARG A 1 294 ? 17.796 -4.490 -22.690 1.00 95.81 294 ARG A O 1
ATOM 2288 N N . ALA A 1 295 ? 16.384 -3.365 -24.043 1.00 93.00 295 ALA A N 1
ATOM 2289 C CA . ALA A 1 295 ? 17.390 -2.869 -24.980 1.00 93.00 295 ALA A CA 1
ATOM 2290 C C . ALA A 1 295 ? 18.328 -1.854 -24.310 1.00 93.00 295 ALA A C 1
ATOM 2292 O O . ALA A 1 295 ? 19.542 -1.943 -24.452 1.00 93.00 295 ALA A O 1
ATOM 2293 N N . ALA A 1 296 ? 17.777 -0.955 -23.492 1.00 93.44 296 ALA A N 1
ATOM 2294 C CA . ALA A 1 296 ? 18.534 0.068 -22.778 1.00 93.44 296 ALA A CA 1
ATOM 2295 C C . ALA A 1 296 ? 19.051 -0.392 -21.399 1.00 93.44 296 ALA A C 1
ATOM 2297 O O . ALA A 1 296 ? 19.445 0.431 -20.573 1.00 93.44 296 ALA A O 1
ATOM 2298 N N . ARG A 1 297 ? 19.081 -1.704 -21.122 1.00 93.75 297 ARG A N 1
ATOM 2299 C CA . ARG A 1 297 ? 19.469 -2.252 -19.811 1.00 93.75 297 ARG A CA 1
ATOM 2300 C C . ARG A 1 297 ? 20.761 -1.635 -19.232 1.00 93.75 297 ARG A C 1
ATOM 2302 O O . ARG A 1 297 ? 20.718 -1.279 -18.054 1.00 93.75 297 ARG A O 1
ATOM 2309 N N . PRO A 1 298 ? 21.870 -1.484 -19.988 1.00 93.12 298 PRO A N 1
ATOM 2310 C CA . PRO A 1 298 ? 23.120 -0.953 -19.435 1.00 93.12 298 PRO A CA 1
ATOM 2311 C C . PRO A 1 298 ? 23.003 0.479 -18.897 1.00 93.12 298 PRO A C 1
ATOM 2313 O O . PRO A 1 298 ? 23.628 0.803 -17.895 1.00 93.12 298 PRO A O 1
ATOM 2316 N N . VAL A 1 299 ? 22.175 1.324 -19.521 1.00 94.25 299 VAL A N 1
ATOM 2317 C CA . VAL A 1 299 ? 22.031 2.744 -19.144 1.00 94.25 299 VAL A CA 1
ATOM 2318 C C . VAL A 1 299 ? 20.924 2.996 -18.118 1.00 94.25 299 VAL A C 1
ATOM 2320 O O . VAL A 1 299 ? 20.860 4.080 -17.531 1.00 94.25 299 VAL A O 1
ATOM 2323 N N . LEU A 1 300 ? 20.043 2.010 -17.917 1.00 95.31 300 LEU A N 1
ATOM 2324 C CA . LEU A 1 300 ? 18.904 2.085 -17.001 1.00 95.31 300 LEU A CA 1
ATOM 2325 C C . LEU A 1 300 ? 19.153 1.383 -15.660 1.00 95.31 300 LEU A C 1
ATOM 2327 O O . LEU A 1 300 ? 18.406 1.614 -14.716 1.00 95.31 300 LEU A O 1
ATOM 2331 N N . GLN A 1 301 ? 20.164 0.521 -15.542 1.00 95.19 301 GLN A N 1
ATOM 2332 C CA . GLN A 1 301 ? 20.426 -0.216 -14.304 1.00 95.19 301 GLN A CA 1
ATOM 2333 C C . GLN A 1 301 ? 20.630 0.732 -13.105 1.00 95.19 301 GLN A C 1
ATOM 2335 O O . GLN A 1 301 ? 21.356 1.719 -13.198 1.00 95.19 301 GLN A O 1
ATOM 2340 N N . GLN A 1 302 ? 19.984 0.416 -11.975 1.00 94.75 302 GLN A N 1
ATOM 2341 C CA . GLN A 1 302 ? 19.995 1.213 -10.737 1.00 94.75 302 GLN A CA 1
ATOM 2342 C C . GLN A 1 302 ? 19.454 2.649 -10.887 1.00 94.75 302 GLN A C 1
ATOM 2344 O O . GLN A 1 302 ? 19.715 3.490 -10.031 1.00 94.75 302 GLN A O 1
ATOM 2349 N N . GLN A 1 303 ? 18.701 2.942 -11.951 1.00 95.81 303 GLN A N 1
ATOM 2350 C CA . GLN A 1 303 ? 18.132 4.267 -12.201 1.00 95.81 303 GLN A CA 1
ATOM 2351 C C . GLN A 1 303 ? 16.655 4.365 -11.803 1.00 95.81 303 GLN A C 1
ATOM 2353 O O . GLN A 1 303 ? 15.934 3.366 -11.701 1.00 95.81 303 GLN A O 1
ATOM 2358 N N . VAL A 1 304 ? 16.195 5.608 -11.645 1.00 95.38 304 VAL A N 1
ATOM 2359 C CA . VAL A 1 304 ? 14.776 5.959 -11.579 1.00 95.38 304 VAL A CA 1
ATOM 2360 C C . VAL A 1 304 ? 14.341 6.351 -12.985 1.00 95.38 304 VAL A C 1
ATOM 2362 O O . VAL A 1 304 ? 14.751 7.385 -13.513 1.00 95.38 304 VAL A O 1
ATOM 2365 N N . VAL A 1 305 ? 13.535 5.495 -13.601 1.00 96.44 305 VAL A N 1
ATOM 2366 C CA . VAL A 1 305 ? 13.167 5.579 -15.012 1.00 96.44 305 VAL A CA 1
ATOM 2367 C C . VAL A 1 305 ? 11.699 5.953 -15.114 1.00 96.44 305 VAL A C 1
ATOM 2369 O O . VAL A 1 305 ? 10.829 5.114 -14.893 1.00 96.44 305 VAL A O 1
ATOM 2372 N N . GLU A 1 306 ? 11.407 7.203 -15.455 1.00 96.19 306 GLU A N 1
ATOM 2373 C CA . GLU A 1 306 ? 10.034 7.588 -15.759 1.00 96.19 306 GLU A CA 1
ATOM 2374 C C . GLU A 1 306 ? 9.602 6.935 -17.070 1.00 96.19 306 GLU A C 1
ATOM 2376 O O . GLU A 1 306 ? 10.246 7.103 -18.105 1.00 96.19 306 GLU A O 1
ATOM 2381 N N . CYS A 1 307 ? 8.515 6.170 -17.022 1.00 95.31 307 CYS A N 1
ATOM 2382 C CA . CYS A 1 307 ? 7.937 5.538 -18.198 1.00 95.31 307 CYS A CA 1
ATOM 2383 C C . CYS A 1 307 ? 6.737 6.356 -18.668 1.00 95.31 307 CYS A C 1
ATOM 2385 O O . CYS A 1 307 ? 5.711 6.404 -17.987 1.00 95.31 307 CYS A O 1
ATOM 2387 N N . VAL A 1 308 ? 6.878 7.002 -19.819 1.00 95.00 308 VAL A N 1
ATOM 2388 C CA . VAL A 1 308 ? 5.842 7.837 -20.426 1.00 95.00 308 VAL A CA 1
ATOM 2389 C C . VAL A 1 308 ? 4.948 6.958 -21.285 1.00 95.00 308 VAL A C 1
ATOM 2391 O O . VAL A 1 308 ? 5.434 6.238 -22.156 1.00 95.00 308 VAL A O 1
ATOM 2394 N N . ILE A 1 309 ? 3.653 6.988 -20.988 1.00 90.25 309 ILE A N 1
ATOM 2395 C CA . ILE A 1 309 ? 2.648 6.091 -21.556 1.00 90.25 309 ILE A CA 1
ATOM 2396 C C . ILE A 1 309 ? 1.411 6.922 -21.888 1.00 90.25 309 ILE A C 1
ATOM 2398 O O . ILE A 1 309 ? 1.002 7.760 -21.087 1.00 90.25 309 ILE A O 1
ATOM 2402 N N . ASP A 1 310 ? 0.800 6.676 -23.035 1.00 87.50 310 ASP A N 1
ATOM 2403 C CA . ASP A 1 310 ? -0.431 7.321 -23.509 1.00 87.50 310 ASP A CA 1
ATOM 2404 C C . ASP A 1 310 ? -1.704 6.520 -23.176 1.00 87.50 310 ASP A C 1
ATOM 2406 O O . ASP A 1 310 ? -2.813 7.047 -23.089 1.00 87.50 310 ASP A O 1
ATOM 2410 N N . ASN A 1 311 ? -1.546 5.232 -22.889 1.00 87.69 311 ASN A N 1
ATOM 2411 C CA . ASN A 1 311 ? -2.636 4.335 -22.551 1.00 87.69 311 ASN A CA 1
ATOM 2412 C C . ASN A 1 311 ? -2.856 4.149 -21.044 1.00 87.69 311 ASN A C 1
ATOM 2414 O O . ASN A 1 311 ? -1.996 3.677 -20.289 1.00 87.69 311 ASN A O 1
ATOM 2418 N N . SER A 1 312 ? -4.090 4.411 -20.611 1.00 88.56 312 SER A N 1
ATOM 2419 C CA . SER A 1 312 ? -4.505 4.281 -19.210 1.00 88.56 312 SER A CA 1
ATOM 2420 C C . SER A 1 312 ? -4.324 2.866 -18.641 1.00 88.56 312 SER A C 1
ATOM 2422 O O . SER A 1 312 ? -3.888 2.714 -17.499 1.00 88.56 312 SER A O 1
ATOM 2424 N N . ALA A 1 313 ? -4.630 1.807 -19.395 1.00 87.19 313 ALA A N 1
ATOM 2425 C CA . ALA A 1 313 ? -4.525 0.436 -18.896 1.00 87.19 313 ALA A CA 1
ATOM 2426 C C . ALA A 1 313 ? -3.066 0.007 -18.691 1.00 87.19 313 ALA A C 1
ATOM 2428 O O . ALA A 1 313 ? -2.754 -0.652 -17.693 1.00 87.19 313 ALA A O 1
ATOM 2429 N N . ALA A 1 314 ? -2.168 0.411 -19.594 1.00 89.00 314 ALA A N 1
ATOM 2430 C CA . ALA A 1 314 ? -0.732 0.212 -19.436 1.00 89.00 314 ALA A CA 1
ATOM 2431 C C . ALA A 1 314 ? -0.188 1.019 -18.241 1.00 89.00 314 ALA A C 1
ATOM 2433 O O . ALA A 1 314 ? 0.497 0.454 -17.381 1.00 89.00 314 ALA A O 1
ATOM 2434 N N . TYR A 1 315 ? -0.589 2.290 -18.114 1.00 92.69 315 TYR A N 1
ATOM 2435 C CA . TYR A 1 315 ? -0.249 3.155 -16.981 1.00 92.69 315 TYR A CA 1
ATOM 2436 C C . TYR A 1 315 ? -0.644 2.539 -15.632 1.00 92.69 315 TYR A C 1
ATOM 2438 O O . TYR A 1 315 ? 0.210 2.341 -14.764 1.00 92.69 315 TYR A O 1
ATOM 2446 N N . TYR A 1 316 ? -1.922 2.184 -15.446 1.00 92.25 316 TYR A N 1
ATOM 2447 C CA . TYR A 1 316 ? -2.393 1.589 -14.190 1.00 92.25 316 TYR A CA 1
ATOM 2448 C C . TYR A 1 316 ? -1.801 0.194 -13.958 1.00 92.25 316 TYR A C 1
ATOM 2450 O O . TYR A 1 316 ? -1.538 -0.175 -12.809 1.00 92.25 316 TYR A O 1
ATOM 2458 N N . GLY A 1 317 ? -1.534 -0.552 -15.034 1.00 93.25 317 GLY A N 1
ATOM 2459 C CA . GLY A 1 317 ? -0.848 -1.838 -14.991 1.00 93.25 317 GLY A CA 1
ATOM 2460 C C . GLY A 1 317 ? 0.545 -1.741 -14.372 1.00 93.25 317 GLY A C 1
ATOM 2461 O O . GLY A 1 317 ? 0.857 -2.527 -13.477 1.00 93.25 317 GLY A O 1
ATOM 2462 N N . ILE A 1 318 ? 1.357 -0.764 -14.791 1.00 94.12 318 ILE A N 1
ATOM 2463 C CA . ILE A 1 318 ? 2.691 -0.515 -14.219 1.00 94.12 318 ILE A CA 1
ATOM 2464 C C . ILE A 1 318 ? 2.582 0.106 -12.826 1.00 94.12 318 ILE A C 1
ATOM 2466 O O . ILE A 1 318 ? 3.209 -0.386 -11.892 1.00 94.12 318 ILE A O 1
ATOM 2470 N N . LYS A 1 319 ? 1.719 1.116 -12.644 1.00 92.56 319 LYS A N 1
ATOM 2471 C CA . LYS A 1 319 ? 1.532 1.818 -11.360 1.00 92.56 319 LYS A CA 1
ATOM 2472 C C . LYS A 1 319 ? 1.188 0.872 -10.212 1.00 92.56 319 LYS A C 1
ATOM 2474 O O . LYS A 1 319 ? 1.553 1.115 -9.064 1.00 92.56 319 LYS A O 1
ATOM 2479 N N . HIS A 1 320 ? 0.431 -0.181 -10.500 1.00 91.31 320 HIS A N 1
ATOM 2480 C CA . HIS A 1 320 ? -0.007 -1.152 -9.502 1.00 91.31 320 HIS A CA 1
ATOM 2481 C C . HIS A 1 320 ? 0.665 -2.517 -9.635 1.00 91.31 320 HIS A C 1
ATOM 2483 O O . HIS A 1 320 ? 0.367 -3.396 -8.827 1.00 91.31 320 HIS A O 1
ATOM 2489 N N . TRP A 1 321 ? 1.521 -2.712 -10.641 1.00 94.75 321 TRP A N 1
ATOM 2490 C CA . TRP A 1 321 ? 2.099 -4.007 -11.013 1.00 94.75 321 TRP A CA 1
ATOM 2491 C C . TRP A 1 321 ? 1.063 -5.139 -11.125 1.00 94.75 321 TRP A C 1
ATOM 2493 O O . TRP A 1 321 ? 1.344 -6.300 -10.827 1.00 94.75 321 TRP A O 1
ATOM 2503 N N . ALA A 1 322 ? -0.166 -4.811 -11.525 1.00 94.38 322 ALA A N 1
ATOM 2504 C CA . ALA A 1 322 ? -1.283 -5.744 -11.536 1.00 94.38 322 ALA A CA 1
ATOM 2505 C C . ALA A 1 322 ? -2.305 -5.390 -12.623 1.00 94.38 322 ALA A C 1
ATOM 2507 O O . ALA A 1 322 ? -2.599 -4.225 -12.865 1.00 94.38 322 ALA A O 1
ATOM 2508 N N . SER A 1 323 ? -2.895 -6.409 -13.245 1.00 93.88 323 SER A N 1
ATOM 2509 C CA . SER A 1 323 ? -3.959 -6.279 -14.241 1.00 93.88 323 SER A CA 1
ATOM 2510 C C . SER A 1 323 ? -4.925 -7.459 -14.162 1.00 93.88 323 SER A C 1
ATOM 2512 O O . SER A 1 323 ? -4.540 -8.584 -13.838 1.00 93.88 323 SER A O 1
ATOM 2514 N N . GLY A 1 324 ? -6.199 -7.214 -14.472 1.00 89.69 324 GLY A N 1
ATOM 2515 C CA . GLY A 1 324 ? -7.213 -8.258 -14.620 1.00 89.69 324 GLY A CA 1
ATOM 2516 C C . GLY A 1 324 ? -6.922 -9.212 -15.786 1.00 89.69 324 GLY A C 1
ATOM 2517 O O . GLY A 1 324 ? -7.198 -10.406 -15.670 1.00 89.69 324 GLY A O 1
ATOM 2518 N N . SER A 1 325 ? -6.308 -8.708 -16.860 1.00 91.69 325 SER A N 1
ATOM 2519 C CA . SER A 1 325 ? -6.009 -9.467 -18.078 1.00 91.69 325 SER A CA 1
ATOM 2520 C C . SER A 1 325 ? -4.799 -10.386 -17.901 1.00 91.69 325 SER A C 1
ATOM 2522 O O . SER A 1 325 ? -3.726 -9.952 -17.478 1.00 91.69 325 SER A O 1
ATOM 2524 N N . ILE A 1 326 ? -4.960 -11.656 -18.285 1.00 90.81 326 ILE A N 1
ATOM 2525 C CA . ILE A 1 326 ? -3.886 -12.661 -18.270 1.00 90.81 326 ILE A CA 1
ATOM 2526 C C . ILE A 1 326 ? -2.747 -12.249 -19.211 1.00 90.81 326 ILE A C 1
ATOM 2528 O O . ILE A 1 326 ? -1.573 -12.398 -18.866 1.00 90.81 326 ILE A O 1
ATOM 2532 N N . ASP A 1 327 ? -3.080 -11.705 -20.384 1.00 92.81 327 ASP A N 1
ATOM 2533 C CA . ASP A 1 327 ? -2.083 -11.293 -21.371 1.00 92.81 327 ASP A CA 1
ATOM 2534 C C . ASP A 1 327 ? -1.277 -10.078 -20.892 1.00 92.81 327 ASP A C 1
ATOM 2536 O O . ASP A 1 327 ? -0.047 -10.105 -20.978 1.00 92.81 327 ASP A O 1
ATOM 2540 N N . LEU A 1 328 ? -1.933 -9.071 -20.297 1.00 93.44 328 LEU A N 1
ATOM 2541 C CA . LEU A 1 328 ? -1.236 -7.920 -19.704 1.00 93.44 328 LEU A CA 1
ATOM 2542 C C . LEU A 1 328 ? -0.370 -8.353 -18.516 1.00 93.44 328 LEU A C 1
ATOM 2544 O O . LEU A 1 328 ? 0.799 -7.979 -18.447 1.00 93.44 328 LEU A O 1
ATOM 2548 N N . MET A 1 329 ? -0.885 -9.207 -17.620 1.00 94.62 329 MET A N 1
ATOM 2549 C CA . MET A 1 329 ? -0.095 -9.724 -16.494 1.00 94.62 329 MET A CA 1
ATOM 2550 C C . MET A 1 329 ? 1.139 -10.502 -16.943 1.00 94.62 329 MET A C 1
ATOM 2552 O O . MET A 1 329 ? 2.182 -10.421 -16.294 1.00 94.62 329 MET A O 1
ATOM 2556 N N . ARG A 1 330 ? 1.068 -11.227 -18.066 1.00 94.06 330 ARG A N 1
ATOM 2557 C CA . ARG A 1 330 ? 2.232 -11.932 -18.615 1.00 94.06 330 ARG A CA 1
ATOM 2558 C C . ARG A 1 330 ? 3.345 -10.958 -19.010 1.00 94.06 330 ARG A C 1
ATOM 2560 O O . ARG A 1 330 ? 4.512 -11.264 -18.772 1.00 94.06 330 ARG A O 1
ATOM 2567 N N . VAL A 1 331 ? 3.005 -9.804 -19.588 1.00 95.62 331 VAL A N 1
ATOM 2568 C CA . VAL A 1 331 ? 3.983 -8.762 -19.942 1.00 95.62 331 VAL A CA 1
ATOM 2569 C C . VAL A 1 331 ? 4.459 -8.008 -18.699 1.00 95.62 331 VAL A C 1
ATOM 2571 O O . VAL A 1 331 ? 5.667 -7.905 -18.495 1.00 95.62 331 VAL A O 1
ATOM 2574 N N . LEU A 1 332 ? 3.551 -7.598 -17.805 1.00 96.25 332 LEU A N 1
ATOM 2575 C CA . LEU A 1 332 ? 3.894 -6.931 -16.540 1.00 96.25 332 LEU A CA 1
ATOM 2576 C C . LEU A 1 332 ? 4.871 -7.752 -15.696 1.00 96.25 332 LEU A C 1
ATOM 2578 O O . LEU A 1 332 ? 5.808 -7.194 -15.142 1.00 96.25 332 LEU A O 1
ATOM 2582 N N . ARG A 1 333 ? 4.729 -9.084 -15.653 1.00 96.00 333 ARG A N 1
ATOM 2583 C CA . ARG A 1 333 ? 5.700 -9.981 -14.999 1.00 96.00 333 ARG A CA 1
ATOM 2584 C C . ARG A 1 333 ? 7.097 -9.879 -15.588 1.00 96.00 333 ARG A C 1
ATOM 2586 O O . ARG A 1 333 ? 8.065 -9.872 -14.833 1.00 96.00 333 ARG A O 1
ATOM 2593 N N . LYS A 1 334 ? 7.223 -9.783 -16.911 1.00 96.88 334 LYS A N 1
ATOM 2594 C CA . LYS A 1 334 ? 8.532 -9.618 -17.557 1.00 96.88 334 LYS A CA 1
ATOM 2595 C C . LYS A 1 334 ? 9.161 -8.274 -17.202 1.00 96.88 334 LYS A C 1
ATOM 2597 O O . LYS A 1 334 ? 10.356 -8.237 -16.921 1.00 96.88 334 LYS A O 1
ATOM 2602 N N . ILE A 1 335 ? 8.360 -7.208 -17.181 1.00 97.06 335 ILE A N 1
ATOM 2603 C CA . ILE A 1 335 ? 8.803 -5.866 -16.784 1.00 97.06 335 ILE A CA 1
ATOM 2604 C C . ILE A 1 335 ? 9.215 -5.865 -15.308 1.00 97.06 335 ILE A C 1
ATOM 2606 O O . ILE A 1 335 ? 10.347 -5.511 -15.005 1.00 97.06 335 ILE A O 1
ATOM 2610 N N . PHE A 1 336 ? 8.363 -6.358 -14.405 1.00 95.88 336 PHE A N 1
ATOM 2611 C CA . PHE A 1 336 ? 8.630 -6.408 -12.965 1.00 95.88 336 PHE A CA 1
ATOM 2612 C C . PHE A 1 336 ? 9.945 -7.128 -12.660 1.00 95.88 336 PHE A C 1
ATOM 2614 O O . PHE A 1 336 ? 10.798 -6.598 -11.957 1.00 95.88 336 PHE A O 1
ATOM 2621 N N . TRP A 1 337 ? 10.159 -8.315 -13.239 1.00 95.81 337 TRP A N 1
ATOM 2622 C CA . TRP A 1 337 ? 11.391 -9.079 -13.023 1.00 95.81 337 TRP A CA 1
ATOM 2623 C C . TRP A 1 337 ? 12.623 -8.475 -13.688 1.00 95.81 337 TRP A C 1
ATOM 2625 O O . TRP A 1 337 ? 13.747 -8.755 -13.264 1.00 95.81 337 TRP A O 1
ATOM 2635 N N . LEU A 1 338 ? 12.453 -7.699 -14.757 1.00 96.75 338 LEU A N 1
ATOM 2636 C CA . LEU A 1 338 ? 13.542 -6.903 -15.306 1.00 96.75 338 LEU A CA 1
ATOM 2637 C C . LEU A 1 338 ? 13.905 -5.791 -14.316 1.00 96.75 338 LEU A C 1
ATOM 2639 O O . LEU A 1 338 ? 15.068 -5.692 -13.934 1.00 96.75 338 LEU A O 1
ATOM 2643 N N . CYS A 1 339 ? 12.914 -5.045 -13.828 1.00 95.69 339 CYS A N 1
ATOM 2644 C CA . CYS A 1 339 ? 13.111 -3.962 -12.874 1.00 95.69 339 CYS A CA 1
ATOM 2645 C C . CYS A 1 339 ? 13.715 -4.442 -11.548 1.00 95.69 339 CYS A C 1
ATOM 2647 O O . CYS A 1 339 ? 14.728 -3.892 -11.129 1.00 95.69 339 CYS A O 1
ATOM 2649 N N . ASP A 1 340 ? 13.190 -5.511 -10.937 1.00 94.19 340 ASP A N 1
ATOM 2650 C CA . ASP A 1 340 ? 13.718 -6.067 -9.678 1.00 94.19 340 ASP A CA 1
ATOM 2651 C C . ASP A 1 340 ? 15.186 -6.499 -9.818 1.00 94.19 340 ASP A C 1
ATOM 2653 O O . ASP A 1 340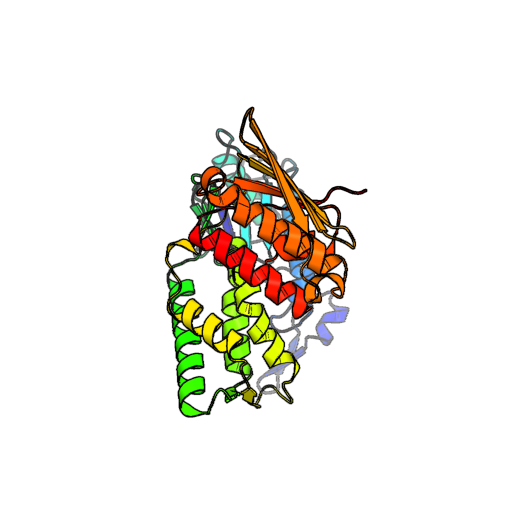 ? 16.020 -6.164 -8.976 1.00 94.19 340 ASP A O 1
ATOM 2657 N N . ARG A 1 341 ? 15.541 -7.190 -10.912 1.00 94.50 341 ARG A N 1
ATOM 2658 C CA . ARG A 1 341 ? 16.923 -7.652 -11.137 1.00 94.50 341 ARG A CA 1
ATOM 2659 C C . ARG A 1 341 ? 17.893 -6.515 -11.432 1.00 94.50 341 ARG A C 1
ATOM 2661 O O . ARG A 1 341 ? 19.057 -6.614 -11.062 1.00 94.50 341 ARG A O 1
ATOM 2668 N N . GLN A 1 342 ? 17.433 -5.471 -12.118 1.00 95.12 342 GLN A N 1
ATOM 2669 C CA . GLN A 1 342 ? 18.260 -4.316 -12.476 1.00 95.12 342 GLN A CA 1
ATOM 2670 C C . GLN A 1 342 ? 18.181 -3.176 -11.457 1.00 95.12 342 GLN A C 1
ATOM 2672 O O . GLN A 1 342 ? 18.836 -2.159 -11.657 1.00 95.12 342 GLN A O 1
ATOM 2677 N N . ARG A 1 343 ? 17.404 -3.330 -10.377 1.00 93.81 343 ARG A N 1
ATOM 2678 C CA . ARG A 1 343 ? 17.109 -2.268 -9.401 1.00 93.81 343 ARG A CA 1
ATOM 2679 C C . ARG A 1 343 ? 16.590 -0.985 -10.068 1.00 93.81 343 ARG A C 1
ATOM 2681 O O . ARG A 1 343 ? 17.000 0.109 -9.705 1.00 93.81 343 ARG A O 1
ATOM 2688 N N . ILE A 1 344 ? 15.721 -1.135 -11.067 1.00 95.31 344 ILE A N 1
ATOM 2689 C CA . ILE A 1 344 ? 15.066 -0.010 -11.743 1.00 95.31 344 ILE A CA 1
ATOM 2690 C C . ILE A 1 344 ? 13.804 0.356 -10.970 1.00 95.31 344 ILE A C 1
ATOM 2692 O O . ILE A 1 344 ? 12.918 -0.488 -10.806 1.00 95.31 344 ILE A O 1
ATOM 2696 N N . THR A 1 345 ? 13.683 1.620 -10.575 1.00 93.88 345 THR A N 1
ATOM 2697 C CA . THR A 1 345 ? 12.413 2.183 -10.101 1.00 93.88 345 THR A CA 1
ATOM 2698 C C . THR A 1 345 ? 11.679 2.762 -11.303 1.00 93.88 345 THR A C 1
ATOM 2700 O O . THR A 1 345 ? 12.232 3.611 -11.991 1.00 93.88 345 THR A O 1
ATOM 2703 N N . LEU A 1 346 ? 10.460 2.293 -11.582 1.00 94.94 346 LEU A N 1
ATOM 2704 C CA . LEU A 1 346 ? 9.733 2.601 -12.822 1.00 94.94 346 LEU A CA 1
ATOM 2705 C C . LEU A 1 346 ? 8.428 3.377 -12.542 1.00 94.94 346 LEU A C 1
ATOM 2707 O O . LEU A 1 346 ? 7.350 2.781 -12.618 1.00 94.94 346 LEU A O 1
ATOM 2711 N N . PRO A 1 347 ? 8.478 4.667 -12.152 1.00 93.94 347 PRO A N 1
ATOM 2712 C CA . PRO A 1 347 ? 7.270 5.476 -12.031 1.00 93.94 347 PRO A CA 1
ATOM 2713 C C . PRO A 1 347 ? 6.649 5.713 -13.420 1.00 93.94 347 PRO A C 1
ATOM 2715 O O . PRO A 1 347 ? 7.337 6.189 -14.323 1.00 93.94 347 PRO A O 1
ATOM 2718 N N . PRO A 1 348 ? 5.363 5.389 -13.636 1.00 94.19 348 PRO A N 1
ATOM 2719 C CA . PRO A 1 348 ? 4.705 5.697 -14.896 1.00 94.19 348 PRO A CA 1
ATOM 2720 C C . PRO A 1 348 ? 4.166 7.137 -14.900 1.00 94.19 348 PRO A C 1
ATOM 2722 O O . PRO A 1 348 ? 3.651 7.613 -13.883 1.00 94.19 348 PRO A O 1
ATOM 2725 N N . ARG A 1 349 ? 4.193 7.791 -16.065 1.00 94.38 349 ARG A N 1
ATOM 2726 C CA . ARG A 1 349 ? 3.551 9.084 -16.341 1.00 94.38 349 ARG A CA 1
ATOM 2727 C C . ARG A 1 349 ? 2.556 8.919 -17.485 1.00 94.38 349 ARG A C 1
ATOM 2729 O O . ARG A 1 349 ? 2.936 8.500 -18.573 1.00 94.38 349 ARG A O 1
ATOM 2736 N N . LEU A 1 350 ? 1.287 9.235 -17.218 1.00 92.38 350 LEU A N 1
ATOM 2737 C CA . LEU A 1 350 ? 0.236 9.225 -18.233 1.00 92.38 350 LEU A CA 1
ATOM 2738 C C . LEU A 1 350 ? 0.273 10.548 -18.997 1.00 92.38 350 LEU A C 1
ATOM 2740 O O . LEU A 1 350 ? 0.176 11.609 -18.379 1.00 92.38 350 LEU A O 1
ATOM 2744 N N . VAL A 1 351 ? 0.390 10.483 -20.315 1.00 89.69 351 VAL A N 1
ATOM 2745 C CA . VAL A 1 351 ? 0.218 11.630 -21.212 1.00 89.69 351 VAL A CA 1
ATOM 2746 C C . VAL A 1 351 ? -1.092 11.418 -21.951 1.00 89.69 351 VAL A C 1
ATOM 2748 O O . VAL A 1 351 ? -1.370 10.317 -22.407 1.00 89.69 351 VAL A O 1
ATOM 2751 N N . LYS A 1 352 ? -1.944 12.439 -22.007 1.00 75.50 352 LYS A N 1
ATOM 2752 C CA . LYS A 1 352 ? -3.132 12.367 -22.856 1.00 75.50 352 LYS A CA 1
ATOM 2753 C C . LYS A 1 352 ? -2.690 12.721 -24.270 1.00 75.50 352 LYS A C 1
ATOM 2755 O O . LYS A 1 352 ? -2.110 13.790 -24.447 1.00 75.50 352 LYS A O 1
ATOM 2760 N N . SER A 1 353 ? -2.907 11.797 -25.201 1.00 58.16 353 SER A N 1
ATOM 2761 C CA . SER A 1 353 ? -2.850 12.055 -26.641 1.00 58.16 353 SER A CA 1
ATOM 2762 C C . SER A 1 353 ? -3.877 13.103 -27.040 1.00 58.16 353 SER A C 1
ATOM 2764 O O . SER A 1 353 ? -5.016 12.980 -26.520 1.00 58.16 353 SER A O 1
#

Secondary structure (DSSP, 8-state):
-EEEEBTTGGGGSBPPHHHHGGGEEEETTEEEE-SBPPTT-TTHHHHHHHHHHHHHHHHHS---EEETTEEE-----EEEEETTEEEEE--TTS-HHHHHHHHHHHHHHTT--B-TTT-B-S--SEEEETTEEEETTTTEEE--HHHHHHHHHHHHHHHHHHHHTTTEEEHHHHHHHHHHHHTTTTT-TTHHHHHHHHHHHHHT-S-SSSEEEPPHHHHHHHHHHHH--GGGS-EESSPPPP-EEEEEEE-SSEEEEEEEETTEEEEEEEEPPHHHHTS-HHHHHHHHHHHHHHHTHHHHTT-BEEEEES-HHHHHHHHHT--S-HHHHHHHHHHHHHHHHHT-B--EEE---

Foldseek 3Di:
DWKFFWPPFFQLAFDDPVCQVVQWDDDPRDIDTRRTDDPPDPCSQVVLQVVQVVVQVCLQPPDWDDDVPGTQDAHGWHWDDHRRIIDTDDDVVGDLVSSLVSSVRVCVVSVIDTPVVPTGSDDDQWDQTLQWIRHNVVQKIFHDPVLLVVLLVLLVVQVVCCVVPVQWAQLLSLVSNLCSLVSCCRQALCSQVLSQQSVVQNVPDPDNRGTTGGDPVNNVSSVCSNVPDPVRTIDGNDQDDAQKEWEKDFDLFWIWIWIDHPPDIDIDIDGDDPVLSPDDRLLRRLVRVLVSCVVCLVRQQLGAYEYEGQDPQSQVCQSRVDDPDPSSNVSSVSVVVSCVVRVYNYHYDHDHD

Sequence (353 aa):
MSAFDLADGYFHMFIHPEYQKYFGFQVQGVCYQMVALPFGWSGSPAWFMRLSRQIGAWLADPPAIPAEGGEVSSAPIRNRIFLDDFLLLFAPGGDGPGGVAYVKALLSYLGLKANEKKSSWELETRKLHLGLWVDTASGVFLIPDDRIVKIKSCAKAVLSEVSRSGRWVPARLVARLAGLTVCVSLAFSGAKFFARELYAALKGKGSWAAKVKLSNQAVRDVRLLAAFPRRWNGSCIWPPAVSRVVITDASDEGWGALIHAGSSVLQQQGRWAPGMRRKHIMVRELAAVHFALRAARPVLQQQVVECVIDNSAAYYGIKHWASGSIDLMRVLRKIFWLCDRQRITLPPRLVKS

Organism: Tetradesmus obliquus (NCBI:txid3088)